Protein AF-A0A7V1W9R8-F1 (afdb_monomer_lite)

Secondary structure (DSSP, 8-state):
-EEEEE--TTPPPBSSPPPPHHHHHHHTTTSEEEEE-HHHHHHHGGG--SEEEE-SBTEEEGGGHHHHHHHHHTT-EEEE-SSSTT-EEEEEESS---TT--PPTT-PPPPPEEEEPPP-SHHHHHTTPPEEEEEEPPTT--EEPP--SS---TT--EE--SEEEEEE-------S-TTSSS--GGGT---

pLDDT: mean 83.37, std 16.95, range [40.19, 98.69]

Structure (mmCIF, N/CA/C/O backbone):
data_AF-A0A7V1W9R8-F1
#
_entry.id   AF-A0A7V1W9R8-F1
#
loop_
_atom_site.group_PDB
_atom_site.id
_atom_site.type_symbol
_atom_site.label_atom_id
_atom_site.label_alt_id
_atom_site.label_comp_id
_atom_site.label_asym_id
_atom_site.label_entity_id
_atom_site.label_seq_id
_atom_site.pdbx_PDB_ins_code
_atom_site.Cartn_x
_atom_site.Cartn_y
_atom_site.Cartn_z
_atom_site.occupancy
_atom_site.B_iso_or_equiv
_atom_site.auth_seq_id
_atom_site.auth_comp_id
_atom_site.auth_asym_id
_atom_site.auth_atom_id
_atom_site.pdbx_PDB_model_num
ATOM 1 N N . MET A 1 1 ? -19.988 -3.156 4.227 1.00 92.06 1 MET A N 1
ATOM 2 C CA . MET A 1 1 ? -18.700 -3.091 4.946 1.00 92.06 1 MET A CA 1
ATOM 3 C C . MET A 1 1 ? -18.212 -1.646 4.935 1.00 92.06 1 MET A C 1
ATOM 5 O O . MET A 1 1 ? -18.393 -0.982 3.920 1.00 92.06 1 MET A O 1
ATOM 9 N N . LYS A 1 2 ? -17.636 -1.149 6.035 1.00 97.56 2 LYS A N 1
ATOM 10 C CA . LYS A 1 2 ? -16.955 0.153 6.104 1.00 97.56 2 LYS A CA 1
ATOM 11 C C . LYS A 1 2 ? -15.577 0.026 5.460 1.00 97.56 2 LYS A C 1
ATOM 13 O O . LYS A 1 2 ? -14.685 -0.612 6.023 1.00 97.56 2 LYS A O 1
ATOM 18 N N . VAL A 1 3 ? -15.401 0.625 4.291 1.00 98.44 3 VAL A N 1
ATOM 19 C CA . VAL A 1 3 ? -14.152 0.576 3.525 1.00 98.44 3 VAL A CA 1
ATOM 20 C C . VAL A 1 3 ? -13.463 1.927 3.618 1.00 98.44 3 VAL A C 1
ATOM 22 O O . VAL A 1 3 ? -14.017 2.938 3.198 1.00 98.44 3 VAL A O 1
ATOM 25 N N . LEU A 1 4 ? -12.235 1.955 4.123 1.00 98.69 4 LEU A N 1
ATOM 26 C CA . LEU A 1 4 ? -11.385 3.137 4.057 1.00 98.69 4 LEU A CA 1
ATOM 27 C C . LEU A 1 4 ? -10.412 2.985 2.891 1.00 98.69 4 LEU A C 1
ATOM 29 O O . LEU A 1 4 ? -9.713 1.982 2.789 1.00 98.69 4 LEU A O 1
ATOM 33 N N . VAL A 1 5 ? -10.341 3.975 2.009 1.00 98.56 5 VAL A N 1
ATOM 34 C CA . VAL A 1 5 ? -9.402 4.007 0.884 1.00 98.56 5 VAL A CA 1
ATOM 35 C C . VAL A 1 5 ? -8.433 5.159 1.098 1.00 98.56 5 VAL A C 1
ATOM 37 O O . VAL A 1 5 ? -8.855 6.314 1.163 1.00 98.56 5 VAL A O 1
ATOM 40 N N . LEU A 1 6 ? -7.134 4.865 1.165 1.00 98.38 6 LEU A N 1
ATOM 41 C CA . LEU A 1 6 ? -6.121 5.916 1.106 1.00 98.38 6 LEU A CA 1
ATOM 42 C C . LEU A 1 6 ? -6.123 6.512 -0.305 1.00 98.38 6 LEU A C 1
ATOM 44 O O . LEU A 1 6 ? -5.858 5.804 -1.279 1.00 98.38 6 LEU A O 1
ATOM 48 N N . TRP A 1 7 ? -6.406 7.807 -0.407 1.00 98.00 7 TRP A N 1
ATOM 49 C CA . TRP A 1 7 ? -6.387 8.544 -1.660 1.00 98.00 7 TRP A CA 1
ATOM 50 C C . TRP A 1 7 ? -5.811 9.941 -1.470 1.00 98.00 7 TRP A C 1
ATOM 52 O O . TRP A 1 7 ? -6.434 10.822 -0.889 1.00 98.00 7 TRP A O 1
ATOM 62 N N . GLU A 1 8 ? -4.626 10.129 -2.024 1.00 96.19 8 GLU A N 1
ATOM 63 C CA . GLU A 1 8 ? -3.852 11.355 -2.005 1.00 96.19 8 GLU A CA 1
ATOM 64 C C . GLU A 1 8 ? -3.446 11.735 -3.429 1.00 96.19 8 GLU A C 1
ATOM 66 O O . GLU A 1 8 ? -2.866 10.930 -4.174 1.00 96.19 8 GLU A O 1
ATOM 71 N N . ASP A 1 9 ? -3.756 12.970 -3.810 1.00 92.25 9 ASP A N 1
ATOM 72 C CA . ASP A 1 9 ? -3.485 13.449 -5.155 1.00 92.25 9 ASP A CA 1
ATOM 73 C C . ASP A 1 9 ? -1.981 13.709 -5.324 1.00 92.25 9 ASP A C 1
ATOM 75 O O . ASP A 1 9 ? -1.296 14.287 -4.480 1.00 92.25 9 ASP A O 1
ATOM 79 N N . GLY A 1 10 ? -1.428 13.222 -6.435 1.00 92.62 10 GLY A N 1
ATOM 80 C CA . GLY A 1 10 ? 0.009 13.304 -6.704 1.00 92.62 10 GLY A CA 1
ATOM 81 C C . GLY A 1 10 ? 0.879 12.375 -5.848 1.00 92.62 10 GLY A C 1
ATOM 82 O O . GLY A 1 10 ? 2.103 12.414 -5.994 1.00 92.62 10 GLY A O 1
ATOM 83 N N . PHE A 1 11 ? 0.295 11.525 -4.994 1.00 95.75 11 PHE A N 1
ATOM 84 C CA . PHE A 1 11 ? 1.065 10.524 -4.260 1.00 95.75 11 PHE A CA 1
ATOM 85 C C . PHE A 1 11 ? 1.680 9.486 -5.224 1.00 95.75 11 PHE A C 1
ATOM 87 O O . PHE A 1 11 ? 0.996 9.012 -6.140 1.00 95.75 11 PHE A O 1
ATOM 94 N N . PRO A 1 12 ? 2.965 9.112 -5.064 1.00 96.44 12 PRO A N 1
ATOM 95 C CA . PRO A 1 12 ? 3.636 8.198 -5.984 1.00 96.44 12 PRO A CA 1
ATOM 96 C C . PRO A 1 12 ? 2.993 6.806 -6.010 1.00 96.44 12 PRO A C 1
ATOM 98 O O . PRO A 1 12 ? 2.802 6.187 -4.968 1.00 96.44 12 PRO A O 1
ATOM 101 N N . THR A 1 13 ? 2.739 6.272 -7.207 1.00 96.50 13 THR A N 1
ATOM 102 C CA . THR A 1 13 ? 2.415 4.848 -7.414 1.00 96.50 13 THR A CA 1
ATOM 103 C C . THR A 1 13 ? 3.664 4.126 -7.905 1.00 96.50 13 THR A C 1
ATOM 105 O O . THR A 1 13 ? 4.274 4.562 -8.881 1.00 96.50 13 THR A O 1
ATOM 108 N N . LEU A 1 14 ? 4.055 3.033 -7.246 1.00 95.62 14 LEU A N 1
ATOM 109 C CA . LEU A 1 14 ? 5.270 2.280 -7.581 1.00 95.62 14 LEU A CA 1
ATOM 110 C C . LEU A 1 14 ? 4.960 0.803 -7.810 1.00 95.62 14 LEU A C 1
ATOM 112 O O . LEU A 1 14 ? 4.162 0.218 -7.085 1.00 95.62 14 LEU A O 1
ATOM 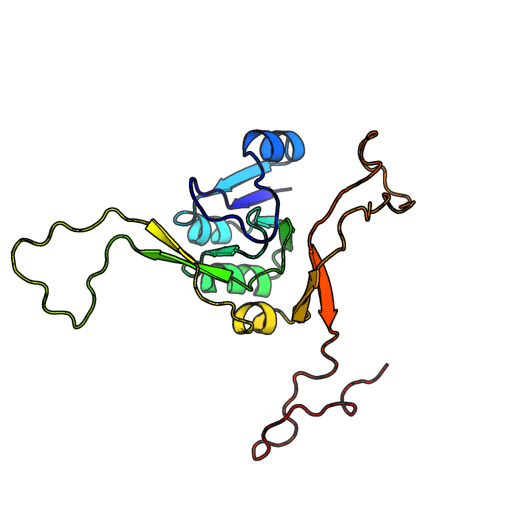116 N N . ASP A 1 15 ? 5.614 0.203 -8.808 1.00 93.12 15 ASP A N 1
ATOM 117 C CA . ASP A 1 15 ? 5.487 -1.222 -9.166 1.00 93.12 15 ASP A CA 1
ATOM 118 C C . ASP A 1 15 ? 4.039 -1.690 -9.418 1.00 93.12 15 ASP A C 1
ATOM 120 O O . ASP A 1 15 ? 3.706 -2.867 -9.276 1.00 93.12 15 ASP A O 1
ATOM 124 N N . SER A 1 16 ? 3.173 -0.751 -9.798 1.00 91.12 16 SER A N 1
ATOM 125 C CA . SER A 1 16 ? 1.775 -0.971 -10.148 1.00 91.12 16 SER A CA 1
ATOM 126 C C . SER A 1 16 ? 1.340 0.056 -11.193 1.00 91.12 16 SER A C 1
ATOM 128 O O . SER A 1 16 ? 1.956 1.117 -11.330 1.00 91.12 16 SER A O 1
ATOM 130 N N . ALA A 1 17 ? 0.284 -0.255 -11.942 1.00 88.25 17 ALA A N 1
ATOM 131 C CA . ALA A 1 17 ? -0.359 0.730 -12.801 1.00 88.25 17 ALA A CA 1
ATOM 132 C C . ALA A 1 17 ? -1.182 1.701 -11.933 1.00 88.25 17 ALA A C 1
ATOM 134 O O . ALA A 1 17 ? -1.852 1.248 -11.002 1.00 88.25 17 ALA A O 1
ATOM 135 N N . PRO A 1 18 ? -1.166 3.015 -12.219 1.00 90.19 18 PRO A N 1
ATOM 136 C CA . PRO A 1 18 ? -1.979 3.965 -11.474 1.00 90.19 18 PRO A CA 1
ATOM 137 C C . PRO A 1 18 ? -3.465 3.645 -11.654 1.00 90.19 18 PRO A C 1
ATOM 139 O O . PRO A 1 18 ? -3.947 3.439 -12.771 1.00 90.19 18 PRO A O 1
ATOM 142 N N . LEU A 1 19 ? -4.196 3.622 -10.544 1.00 92.19 19 LEU A N 1
ATOM 143 C CA . LEU A 1 19 ? -5.651 3.509 -10.538 1.00 92.19 19 LEU A CA 1
ATOM 144 C C . LEU A 1 19 ? -6.273 4.904 -10.545 1.00 92.19 19 LEU A C 1
ATOM 146 O O . LEU A 1 19 ? -5.649 5.872 -10.123 1.00 92.19 19 LEU A O 1
ATOM 150 N N . SER A 1 20 ? -7.515 5.015 -11.017 1.00 93.94 20 SER A N 1
ATOM 151 C CA . SER A 1 20 ? -8.284 6.260 -10.897 1.00 93.94 20 SER A CA 1
ATOM 152 C C . SER A 1 20 ? -9.266 6.171 -9.734 1.00 93.94 20 SER A C 1
ATOM 154 O O . SER A 1 20 ? -9.870 5.117 -9.510 1.00 93.94 20 SER A O 1
ATOM 156 N N . ARG A 1 21 ? -9.504 7.296 -9.048 1.00 95.25 21 ARG A N 1
ATOM 157 C CA . ARG A 1 21 ? -10.498 7.382 -7.967 1.00 95.25 21 ARG A CA 1
ATOM 158 C C . ARG A 1 21 ? -11.870 6.911 -8.430 1.00 95.25 21 ARG A C 1
ATOM 160 O O . ARG A 1 21 ? -12.548 6.173 -7.726 1.00 95.25 21 ARG A O 1
ATOM 167 N N . ARG A 1 22 ? -12.252 7.305 -9.651 1.00 95.81 22 ARG A N 1
ATOM 168 C CA . ARG A 1 22 ? -13.523 6.929 -10.280 1.00 95.81 22 ARG A CA 1
ATOM 169 C C . ARG A 1 22 ? -13.668 5.414 -10.419 1.00 95.81 22 ARG A C 1
ATOM 171 O O . ARG A 1 22 ? -14.742 4.892 -10.145 1.00 95.81 22 ARG A O 1
ATOM 178 N N . LEU A 1 23 ? -12.606 4.718 -10.829 1.00 93.88 23 LEU A N 1
ATOM 179 C CA . LEU A 1 23 ? -12.618 3.261 -10.969 1.00 93.88 23 LEU A CA 1
ATOM 180 C C . LEU A 1 23 ? -12.791 2.573 -9.609 1.00 93.88 23 LEU A C 1
ATOM 182 O O . LEU A 1 23 ? -13.644 1.701 -9.482 1.00 93.88 23 LEU A O 1
ATOM 186 N N . LEU A 1 24 ? -12.035 2.998 -8.590 1.00 94.88 24 LEU A N 1
ATOM 187 C CA . LEU A 1 24 ? -12.160 2.453 -7.233 1.00 94.88 24 LEU A CA 1
ATOM 188 C C . LEU A 1 24 ? -13.545 2.718 -6.635 1.00 94.88 24 LEU A C 1
ATOM 190 O O . LEU A 1 24 ? -14.154 1.807 -6.086 1.00 94.88 24 LEU A O 1
ATOM 194 N N . ALA A 1 25 ? -14.079 3.930 -6.800 1.00 96.06 25 ALA A N 1
ATOM 195 C CA . ALA A 1 25 ? -15.427 4.266 -6.348 1.00 96.06 25 ALA A CA 1
ATOM 196 C C . ALA A 1 25 ? -16.495 3.406 -7.045 1.00 96.06 25 ALA A C 1
ATOM 198 O O . ALA A 1 25 ? -17.417 2.917 -6.399 1.00 96.06 25 ALA A O 1
ATOM 199 N N . ALA A 1 26 ? -16.356 3.162 -8.352 1.00 95.38 26 ALA A N 1
ATOM 200 C CA . ALA A 1 26 ? -17.271 2.296 -9.095 1.00 95.38 26 ALA A CA 1
ATOM 201 C C . ALA A 1 26 ? -17.183 0.819 -8.662 1.00 95.38 26 ALA A C 1
ATOM 203 O O . ALA A 1 26 ? -18.211 0.133 -8.626 1.00 95.38 26 ALA A O 1
ATOM 204 N N . ALA A 1 27 ? -15.979 0.339 -8.329 1.00 92.56 27 ALA A N 1
ATOM 205 C CA . ALA A 1 27 ? -15.744 -1.012 -7.820 1.00 92.56 27 ALA A CA 1
ATOM 206 C C . ALA A 1 27 ? -16.334 -1.204 -6.414 1.00 92.56 27 ALA A C 1
ATOM 208 O O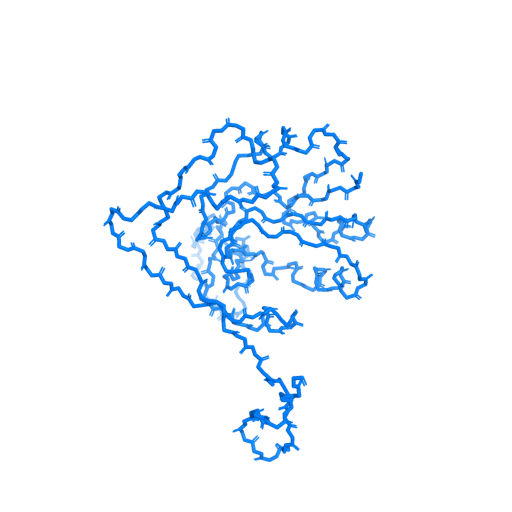 . ALA A 1 27 ? -16.932 -2.237 -6.130 1.00 92.56 27 ALA A O 1
ATOM 209 N N . LEU A 1 28 ? -16.239 -0.179 -5.566 1.00 95.69 28 LEU A N 1
ATOM 210 C CA . LEU A 1 28 ? -16.719 -0.189 -4.183 1.00 95.69 28 LEU A CA 1
ATOM 211 C C . LEU A 1 28 ? -18.149 0.355 -4.025 1.00 95.69 28 LEU A C 1
ATOM 213 O O . LEU A 1 28 ? -18.598 0.568 -2.908 1.00 95.69 28 LEU A O 1
ATOM 217 N N . ARG A 1 29 ? -18.897 0.558 -5.119 1.00 94.75 29 ARG A N 1
ATOM 218 C CA . ARG A 1 29 ? -20.216 1.229 -5.113 1.00 94.75 29 ARG A CA 1
ATOM 219 C C . ARG A 1 29 ? -21.288 0.590 -4.218 1.00 94.75 29 ARG A C 1
ATOM 221 O O . ARG A 1 29 ? -22.313 1.214 -3.976 1.00 94.75 29 ARG A O 1
ATOM 228 N N . LYS A 1 30 ? -21.106 -0.676 -3.833 1.00 95.44 30 LYS A N 1
ATOM 229 C CA . LYS A 1 30 ? -22.023 -1.429 -2.961 1.00 95.44 30 LYS A CA 1
ATOM 230 C C . LYS A 1 30 ? -21.605 -1.393 -1.485 1.00 95.44 30 LYS A C 1
ATOM 232 O O . LYS A 1 30 ? -22.340 -1.902 -0.648 1.00 95.44 30 LYS A O 1
ATOM 237 N N . GLU A 1 31 ? -20.445 -0.815 -1.183 1.00 96.50 31 GLU A N 1
ATOM 238 C CA . GLU A 1 31 ? -19.877 -0.712 0.158 1.00 96.50 31 GLU A CA 1
ATOM 239 C C . GLU A 1 31 ? -19.959 0.725 0.686 1.00 96.50 31 GLU A C 1
ATOM 241 O O . GLU A 1 31 ? -20.110 1.678 -0.080 1.00 96.50 31 GLU A O 1
ATOM 246 N N . ASP A 1 32 ? -19.811 0.886 2.001 1.00 96.81 32 ASP A N 1
ATOM 247 C CA . ASP A 1 32 ? -19.690 2.196 2.643 1.00 96.81 32 ASP A CA 1
ATOM 248 C C . ASP A 1 32 ? -18.231 2.667 2.548 1.00 96.81 32 ASP A C 1
ATOM 250 O O . ASP A 1 32 ? -17.422 2.461 3.456 1.00 96.81 32 ASP A O 1
ATOM 254 N N . ALA A 1 33 ? -17.863 3.180 1.371 1.00 97.44 33 ALA A N 1
ATOM 255 C CA . ALA A 1 33 ? -16.491 3.544 1.039 1.00 97.44 33 ALA A CA 1
ATOM 256 C C . ALA A 1 33 ? -16.188 5.026 1.310 1.00 97.44 33 ALA A C 1
ATOM 258 O O . ALA A 1 33 ? -16.700 5.921 0.633 1.00 97.44 33 ALA A O 1
ATOM 259 N N . ARG A 1 34 ? -15.258 5.280 2.234 1.00 97.81 34 ARG A N 1
ATOM 260 C CA . ARG A 1 34 ? -14.681 6.598 2.520 1.00 97.81 34 ARG A CA 1
ATOM 261 C C . ARG A 1 34 ? -13.279 6.697 1.926 1.00 97.81 34 ARG A C 1
ATOM 263 O O . ARG A 1 34 ? -12.454 5.810 2.110 1.00 97.81 34 ARG A O 1
ATOM 270 N N . PHE A 1 35 ? -12.993 7.805 1.252 1.00 98.12 35 PHE A N 1
ATOM 271 C CA . PHE A 1 35 ? -11.654 8.138 0.759 1.00 98.12 35 PHE A CA 1
ATOM 272 C C . PHE A 1 35 ? -11.018 9.144 1.721 1.00 98.12 35 PHE A C 1
ATOM 274 O O . PHE A 1 35 ? -11.680 10.123 2.063 1.00 98.12 35 PHE A O 1
ATOM 281 N N . ALA A 1 36 ? -9.780 8.902 2.148 1.00 97.88 36 ALA A N 1
ATOM 282 C CA . ALA A 1 36 ? -9.044 9.764 3.075 1.00 97.88 36 ALA A CA 1
ATOM 283 C C . ALA A 1 36 ? -7.656 10.111 2.524 1.00 97.88 36 ALA A C 1
ATOM 285 O O . ALA A 1 36 ? -6.981 9.242 1.964 1.00 97.88 36 ALA A O 1
ATOM 286 N N . SER A 1 37 ? -7.236 11.363 2.707 1.00 97.12 37 SER A N 1
ATOM 287 C CA . SER A 1 37 ? -5.877 11.826 2.392 1.00 97.12 37 SER A CA 1
ATOM 288 C C . SER A 1 37 ? -4.831 11.216 3.330 1.00 97.12 37 SER A C 1
ATOM 290 O O . SER A 1 37 ? -5.166 10.562 4.323 1.00 97.12 37 SER A O 1
ATOM 292 N N . VAL A 1 38 ? -3.539 11.446 3.063 1.00 95.69 38 VAL A N 1
ATOM 293 C CA . VAL A 1 38 ? -2.475 11.012 3.986 1.00 95.69 38 VAL A CA 1
ATOM 294 C C . VAL A 1 38 ? -2.634 11.679 5.357 1.00 95.69 38 VAL A C 1
ATOM 296 O O . VAL A 1 38 ? -2.364 11.045 6.376 1.00 95.69 38 VAL A O 1
ATOM 299 N N . GLN A 1 39 ? -3.076 12.937 5.395 1.00 93.06 39 GLN A N 1
ATOM 300 C CA . GLN A 1 39 ? -3.256 13.704 6.628 1.00 93.06 39 GLN A CA 1
ATOM 301 C C . GLN A 1 39 ? -4.460 13.207 7.434 1.00 93.06 39 GLN A C 1
ATOM 303 O O . GLN A 1 39 ? -4.388 13.145 8.656 1.00 93.06 39 GLN A O 1
ATOM 308 N N . GLU A 1 40 ? -5.541 12.818 6.761 1.00 96.19 40 GLU A N 1
ATOM 309 C CA . GLU A 1 40 ? -6.766 12.324 7.401 1.00 96.19 40 GLU A CA 1
ATOM 310 C C . GLU A 1 40 ? -6.659 10.861 7.844 1.00 96.19 40 GLU A C 1
ATOM 312 O O . GLU A 1 40 ? -7.434 10.413 8.689 1.00 96.19 40 GLU A O 1
ATOM 317 N N . LEU A 1 41 ? -5.727 10.092 7.266 1.00 96.62 41 LEU A N 1
ATOM 318 C CA . LEU A 1 41 ? -5.692 8.641 7.435 1.00 96.62 41 LEU A CA 1
ATOM 319 C C . LEU A 1 41 ? -5.526 8.218 8.898 1.00 96.62 41 LEU A C 1
ATOM 321 O O . LEU A 1 41 ? -6.177 7.271 9.330 1.00 96.62 41 LEU A O 1
ATOM 325 N N . ALA A 1 42 ? -4.668 8.903 9.657 1.00 93.75 42 ALA A N 1
ATOM 326 C CA . ALA A 1 42 ? -4.416 8.558 11.055 1.00 93.75 42 ALA A CA 1
ATOM 327 C C . ALA A 1 42 ? -5.701 8.627 11.895 1.00 93.75 42 ALA A C 1
ATOM 329 O O . ALA A 1 42 ? -5.999 7.685 12.631 1.00 93.75 42 ALA A O 1
ATOM 330 N N . ASP A 1 43 ? -6.478 9.696 11.722 1.00 95.81 43 ASP A N 1
ATOM 331 C CA . ASP A 1 43 ? -7.742 9.901 12.426 1.00 95.81 43 ASP A CA 1
ATOM 332 C C . ASP A 1 43 ? -8.818 8.945 11.902 1.00 95.81 43 ASP A C 1
ATOM 334 O O . ASP A 1 43 ? -9.514 8.302 12.684 1.00 95.81 43 ASP A O 1
ATOM 338 N N . ALA A 1 44 ? -8.906 8.752 10.584 1.00 97.19 44 ALA A N 1
ATOM 339 C CA . ALA A 1 44 ? -9.878 7.843 9.975 1.00 97.19 44 ALA A CA 1
ATOM 340 C C . ALA A 1 44 ? -9.689 6.373 10.403 1.00 97.19 44 ALA A C 1
ATOM 342 O O . ALA A 1 44 ? -10.652 5.608 10.434 1.00 97.19 44 ALA A O 1
ATOM 343 N N . LEU A 1 45 ? -8.471 5.958 10.769 1.00 97.88 45 LEU A N 1
ATOM 344 C CA . LEU A 1 45 ? -8.218 4.618 11.309 1.00 97.88 45 LEU A CA 1
ATOM 345 C C . LEU A 1 45 ? -8.758 4.431 12.738 1.00 97.88 45 LEU A C 1
ATOM 347 O O . LEU A 1 45 ? -9.006 3.291 13.143 1.00 97.88 45 LEU A O 1
ATOM 351 N N . THR A 1 46 ? -8.992 5.516 13.488 1.00 95.62 46 THR A N 1
ATOM 352 C CA . THR A 1 46 ? -9.604 5.449 14.829 1.00 95.62 46 THR A CA 1
ATOM 353 C C . THR A 1 46 ? -11.075 5.028 14.779 1.00 95.62 46 THR A C 1
ATOM 355 O O . THR A 1 46 ? -11.542 4.360 15.698 1.00 95.62 46 THR A O 1
ATOM 358 N N . ASP A 1 47 ? -11.757 5.278 13.655 1.00 95.69 47 ASP A N 1
ATOM 359 C CA . ASP A 1 47 ? -13.137 4.841 13.385 1.00 95.69 47 ASP A CA 1
ATOM 360 C C . ASP A 1 47 ? -13.251 3.326 13.109 1.00 95.69 47 ASP A C 1
ATOM 362 O O . ASP A 1 47 ? -14.351 2.801 12.878 1.00 95.69 47 ASP A O 1
ATOM 366 N N . ARG A 1 48 ? -12.111 2.613 13.113 1.00 95.88 48 ARG A N 1
ATOM 367 C CA . ARG A 1 48 ? -11.999 1.157 12.936 1.00 95.88 48 ARG A CA 1
ATOM 368 C C . ARG A 1 48 ? -12.777 0.698 11.693 1.00 95.88 48 ARG A C 1
ATOM 370 O O . ARG A 1 48 ? -13.814 0.038 11.830 1.00 95.88 48 ARG A O 1
ATOM 377 N N . PRO A 1 49 ? -12.333 1.092 10.482 1.00 97.94 49 PRO A N 1
ATOM 378 C CA . PRO A 1 49 ? -12.925 0.576 9.255 1.00 97.94 49 PRO A CA 1
ATOM 379 C C . PRO A 1 49 ? -12.728 -0.939 9.190 1.00 97.94 49 PRO A C 1
ATOM 381 O O . PRO A 1 49 ? -11.720 -1.464 9.671 1.00 97.94 49 PRO A O 1
ATOM 384 N N . ASP A 1 50 ? -13.670 -1.634 8.563 1.00 98.00 50 ASP A N 1
ATOM 385 C CA . ASP A 1 50 ? -13.593 -3.087 8.425 1.00 98.00 50 ASP A CA 1
ATOM 386 C C . ASP A 1 50 ? -12.399 -3.470 7.539 1.00 98.00 50 ASP A C 1
ATOM 388 O O . ASP A 1 50 ? -11.707 -4.442 7.825 1.00 98.00 50 ASP A O 1
ATOM 392 N N . VAL A 1 51 ? -12.113 -2.663 6.507 1.00 98.44 51 VAL A N 1
ATOM 393 C CA . VAL A 1 51 ? -10.949 -2.840 5.631 1.00 98.44 51 VAL A CA 1
ATOM 394 C C . VAL A 1 51 ? -10.333 -1.505 5.206 1.00 98.44 51 VAL A C 1
ATOM 396 O O . VAL A 1 51 ? -11.039 -0.567 4.831 1.00 98.44 51 VAL A O 1
ATOM 399 N N . LEU A 1 52 ? -9.001 -1.437 5.223 1.00 98.69 52 LEU A N 1
ATOM 400 C CA . LEU A 1 52 ? -8.208 -0.390 4.578 1.00 98.69 52 LEU A CA 1
ATOM 401 C C . LEU A 1 52 ? -7.739 -0.851 3.190 1.00 98.69 52 LEU A C 1
ATOM 403 O O . LEU A 1 52 ? -7.191 -1.941 3.051 1.00 98.69 52 LEU A O 1
ATOM 407 N N . VAL A 1 53 ? -7.861 0.003 2.176 1.00 98.50 53 VAL A N 1
ATOM 408 C CA . VAL A 1 53 ? -7.355 -0.228 0.815 1.00 98.50 53 VAL A CA 1
ATOM 409 C C . VAL A 1 53 ? -6.267 0.792 0.471 1.00 98.50 53 VAL A C 1
ATOM 411 O O . VAL A 1 53 ? -6.498 2.001 0.551 1.00 98.50 53 VAL A O 1
ATOM 414 N N . THR A 1 54 ? -5.093 0.321 0.036 1.00 98.12 54 THR A N 1
ATOM 415 C CA . THR A 1 54 ? -3.973 1.166 -0.422 1.00 98.12 54 THR A CA 1
ATOM 416 C C . THR A 1 54 ? -3.679 0.943 -1.915 1.00 98.12 54 THR A C 1
ATOM 418 O O . THR A 1 54 ? -3.198 -0.129 -2.292 1.00 98.12 54 THR A O 1
ATOM 421 N N . PRO A 1 55 ? -3.941 1.931 -2.796 1.00 97.44 55 PRO A N 1
ATOM 422 C CA . PRO A 1 55 ? -3.858 1.756 -4.250 1.00 97.44 55 PRO A CA 1
ATOM 423 C C . PRO A 1 55 ? -2.496 2.106 -4.883 1.00 97.44 55 PRO A C 1
ATOM 425 O O . PRO A 1 55 ? -2.420 2.303 -6.094 1.00 97.44 55 PRO A O 1
ATOM 428 N N . TYR A 1 56 ? -1.423 2.208 -4.092 1.00 97.62 56 TYR A N 1
ATOM 429 C CA . TYR A 1 56 ? -0.144 2.804 -4.517 1.00 97.62 56 TYR A CA 1
ATOM 430 C C . TYR A 1 56 ? 0.989 1.795 -4.764 1.00 97.62 56 TYR A C 1
ATOM 432 O O . TYR A 1 56 ? 2.159 2.168 -4.913 1.00 97.62 56 TYR A O 1
ATOM 440 N N . GLY A 1 57 ? 0.647 0.509 -4.854 1.00 95.81 57 GLY A N 1
ATOM 441 C CA . GLY A 1 57 ? 1.592 -0.570 -5.101 1.00 95.81 57 GLY A CA 1
ATOM 442 C C . GLY A 1 57 ? 2.605 -0.733 -3.969 1.00 95.81 57 GLY A C 1
ATOM 443 O O . GLY A 1 57 ? 2.240 -1.020 -2.832 1.00 95.81 57 GLY A O 1
ATOM 444 N N . SER A 1 58 ? 3.890 -0.556 -4.276 1.00 96.75 58 SER A N 1
ATOM 445 C CA . SER A 1 58 ? 4.974 -0.653 -3.287 1.00 96.75 58 SER A CA 1
ATOM 446 C C . SER A 1 58 ? 5.087 0.569 -2.366 1.00 96.75 58 SER A C 1
ATOM 448 O O . SER A 1 58 ? 5.763 0.505 -1.334 1.00 96.75 58 SER A O 1
ATOM 450 N N . ALA A 1 59 ? 4.490 1.696 -2.767 1.00 97.94 59 ALA A N 1
ATOM 451 C CA . ALA A 1 59 ? 4.601 2.971 -2.073 1.00 97.94 59 ALA A CA 1
ATOM 452 C C . ALA A 1 59 ? 3.619 3.077 -0.903 1.00 97.94 59 ALA A C 1
ATOM 454 O O . ALA A 1 59 ? 2.450 2.720 -1.034 1.00 97.94 59 ALA A O 1
ATOM 455 N N . PHE A 1 60 ? 4.074 3.631 0.221 1.00 97.81 60 PHE A N 1
ATOM 456 C CA . PHE A 1 60 ? 3.204 3.918 1.362 1.00 97.81 60 PHE A CA 1
ATOM 457 C C . PHE A 1 60 ? 3.657 5.174 2.126 1.00 97.81 60 PHE A C 1
ATOM 459 O O . PHE A 1 60 ? 4.856 5.467 2.183 1.00 97.81 60 PHE A O 1
ATOM 466 N N . PRO A 1 61 ? 2.724 5.944 2.708 1.00 97.31 61 PRO A N 1
ATOM 467 C CA . PRO A 1 61 ? 3.056 7.130 3.491 1.00 97.31 61 PRO A CA 1
ATOM 468 C C . PRO A 1 61 ? 3.745 6.751 4.806 1.00 97.31 61 PRO A C 1
ATOM 470 O O . PRO A 1 61 ? 3.163 6.121 5.685 1.00 97.31 61 PRO A O 1
ATOM 473 N N . LYS A 1 62 ? 4.998 7.178 4.975 1.00 97.12 62 LYS A N 1
ATOM 474 C CA . LYS A 1 62 ? 5.789 6.886 6.180 1.00 97.12 62 LYS A CA 1
ATOM 475 C C . LYS A 1 62 ? 5.216 7.544 7.438 1.00 97.12 62 LYS A C 1
ATOM 477 O O . LYS A 1 62 ? 5.325 6.983 8.523 1.00 97.12 62 LYS A O 1
ATOM 482 N N . SER A 1 63 ? 4.591 8.713 7.295 1.00 95.19 63 SER A N 1
ATOM 483 C CA . SER A 1 63 ? 4.031 9.505 8.401 1.00 95.19 63 SER A CA 1
ATOM 484 C C . SER A 1 63 ? 2.876 8.828 9.141 1.00 95.19 63 SER A C 1
ATOM 486 O O . SER A 1 63 ? 2.592 9.201 10.271 1.00 95.19 63 SER A O 1
ATOM 488 N N . VAL A 1 64 ? 2.217 7.842 8.529 1.00 95.94 64 VAL A N 1
ATOM 489 C CA . VAL A 1 64 ? 1.049 7.147 9.104 1.00 95.94 64 VAL A CA 1
ATOM 490 C C . VAL A 1 64 ? 1.356 5.699 9.480 1.00 95.94 64 VAL A C 1
ATOM 492 O O . VAL A 1 64 ? 0.442 4.933 9.775 1.00 95.94 64 VAL A O 1
ATOM 495 N N . TRP A 1 65 ? 2.639 5.321 9.490 1.00 97.19 65 TRP A N 1
ATOM 496 C CA . TRP A 1 65 ? 3.067 3.965 9.821 1.00 97.19 65 TRP A CA 1
ATOM 497 C C . TRP A 1 65 ? 2.559 3.502 11.191 1.00 97.19 65 TRP A C 1
ATOM 499 O O . TRP A 1 65 ? 1.976 2.429 11.291 1.00 97.19 65 TRP A O 1
ATOM 509 N N . GLU A 1 66 ? 2.739 4.311 12.237 1.00 97.44 66 GLU A N 1
ATOM 510 C CA . GLU A 1 66 ? 2.320 3.941 13.594 1.00 97.44 66 GLU A CA 1
ATOM 511 C C . GLU A 1 66 ? 0.791 3.780 13.726 1.00 97.44 66 GLU A C 1
ATOM 513 O O . GLU A 1 66 ? 0.353 2.737 14.215 1.00 97.44 66 GLU A O 1
ATOM 518 N N . PRO A 1 67 ? -0.058 4.729 13.264 1.00 97.50 67 PRO A N 1
ATOM 519 C CA . PRO A 1 67 ? -1.505 4.515 13.199 1.00 97.50 67 PRO A CA 1
ATOM 520 C C . PRO A 1 67 ? -1.914 3.256 12.426 1.00 97.50 67 PRO A C 1
ATOM 522 O O . PRO A 1 67 ? -2.787 2.519 12.881 1.00 97.50 67 PRO A O 1
ATOM 525 N N . PHE A 1 68 ? -1.273 2.993 11.284 1.00 98.06 68 PHE A N 1
ATOM 526 C CA . PHE A 1 68 ? -1.542 1.816 10.461 1.00 98.06 68 PHE A CA 1
ATOM 527 C C . PHE A 1 68 ? -1.174 0.509 11.173 1.00 98.06 68 PHE A C 1
ATOM 529 O O . PHE A 1 68 ? -1.976 -0.424 11.185 1.00 98.06 68 PHE A O 1
ATOM 536 N N . LEU A 1 69 ? -0.008 0.451 11.821 1.00 97.44 69 LEU A N 1
ATOM 537 C CA . LEU A 1 69 ? 0.411 -0.715 12.594 1.00 97.44 69 LEU A CA 1
ATOM 538 C C . LEU A 1 69 ? -0.577 -1.001 13.733 1.00 97.44 69 LEU A C 1
ATOM 540 O O . LEU A 1 69 ? -1.069 -2.120 13.832 1.00 97.44 69 LEU A O 1
ATOM 544 N N . ARG A 1 70 ? -0.966 0.021 14.509 1.00 97.62 70 ARG A N 1
ATOM 545 C CA . ARG A 1 70 ? -1.966 -0.131 15.584 1.00 97.62 70 ARG A CA 1
ATOM 546 C C . ARG A 1 70 ? -3.317 -0.624 15.069 1.00 97.62 70 ARG A C 1
ATOM 548 O O . ARG A 1 70 ? -3.973 -1.429 15.726 1.00 97.62 70 ARG A O 1
ATOM 555 N N . TYR A 1 71 ? -3.750 -0.144 13.901 1.00 98.25 71 TYR A N 1
ATOM 556 C CA . TYR A 1 71 ? -4.982 -0.608 13.263 1.00 98.25 71 TYR A CA 1
ATOM 557 C C . TYR A 1 71 ? -4.939 -2.118 12.985 1.00 98.25 71 TYR A C 1
ATOM 559 O O . TYR A 1 71 ? -5.890 -2.827 13.331 1.00 98.25 71 TYR A O 1
ATOM 567 N N . LEU A 1 72 ? -3.829 -2.603 12.421 1.00 97.69 72 LEU A N 1
ATOM 568 C CA . LEU A 1 72 ? -3.624 -4.018 12.114 1.00 97.69 72 LEU A CA 1
ATOM 569 C C . LEU A 1 72 ? -3.447 -4.880 13.366 1.00 97.69 72 LEU A C 1
ATOM 571 O O . LEU A 1 72 ? -4.050 -5.945 13.451 1.00 97.69 72 LEU A O 1
ATOM 575 N N . GLU A 1 73 ? -2.680 -4.420 14.354 1.00 95.94 73 GLU A N 1
ATOM 576 C CA . GLU A 1 73 ? -2.486 -5.123 15.633 1.00 95.94 73 GLU A CA 1
ATOM 577 C C . GLU A 1 73 ? -3.802 -5.314 16.386 1.00 95.94 73 GLU A C 1
ATOM 579 O O . GLU A 1 73 ? -4.023 -6.341 17.022 1.00 95.94 73 GLU A O 1
ATOM 584 N N . ALA A 1 74 ? -4.718 -4.356 16.260 1.00 96.25 74 ALA A N 1
ATOM 585 C CA . ALA A 1 74 ? -6.056 -4.479 16.806 1.00 96.25 74 ALA A CA 1
ATOM 586 C C . ALA A 1 74 ? -6.999 -5.327 15.917 1.00 96.25 74 ALA A C 1
ATOM 588 O O . ALA A 1 74 ? -8.198 -5.367 16.176 1.00 96.25 74 ALA A O 1
ATOM 589 N N . GLY A 1 75 ? -6.514 -6.000 14.870 1.00 96.00 75 GLY A N 1
ATOM 590 C CA . GLY A 1 75 ? -7.298 -6.920 14.032 1.00 96.00 75 GLY A CA 1
ATOM 591 C C . GLY A 1 75 ? -7.969 -6.284 12.811 1.00 96.00 75 GLY A C 1
ATOM 592 O O . GLY A 1 75 ? -8.935 -6.836 12.290 1.00 96.00 75 GLY A O 1
ATOM 593 N N . GLY A 1 76 ? -7.505 -5.113 12.369 1.00 97.06 76 GLY A N 1
ATOM 594 C CA . GLY A 1 76 ? -7.969 -4.493 11.127 1.00 97.06 76 GLY A CA 1
ATOM 595 C C . GLY A 1 76 ? -7.591 -5.308 9.884 1.00 97.06 76 GLY A C 1
ATOM 596 O O . GLY A 1 76 ? -6.542 -5.953 9.858 1.00 97.06 76 GLY A O 1
ATOM 597 N N . CYS A 1 77 ? -8.419 -5.261 8.837 1.00 98.12 77 CYS A N 1
ATOM 598 C CA . CYS A 1 77 ? -8.112 -5.906 7.559 1.00 98.12 77 CYS A CA 1
ATOM 599 C C . CYS A 1 77 ? -7.490 -4.910 6.578 1.00 98.12 77 CYS A C 1
ATOM 601 O O . CYS A 1 77 ? -7.860 -3.739 6.526 1.00 98.12 77 CYS A O 1
ATOM 603 N N . TRP A 1 78 ? -6.564 -5.375 5.743 1.00 98.12 78 TRP A N 1
ATOM 604 C CA . TRP A 1 78 ? -5.890 -4.513 4.779 1.00 98.12 78 TRP A CA 1
ATOM 605 C C . TRP A 1 78 ? -5.717 -5.182 3.422 1.00 98.12 78 TRP A C 1
ATOM 607 O O . TRP A 1 78 ? -5.363 -6.355 3.320 1.00 98.12 78 TRP A O 1
ATOM 617 N N . VAL A 1 79 ? -5.952 -4.394 2.375 1.00 97.62 79 VAL A N 1
ATOM 618 C CA . VAL A 1 79 ? -5.760 -4.756 0.976 1.00 97.62 79 VAL A CA 1
ATOM 619 C C . VAL A 1 79 ? -4.770 -3.782 0.345 1.00 97.62 79 VAL A C 1
ATOM 621 O O . VAL A 1 79 ? -5.045 -2.588 0.214 1.00 97.62 79 VAL A O 1
ATOM 624 N N . ASN A 1 80 ? -3.635 -4.309 -0.111 1.00 96.69 80 ASN A N 1
ATOM 625 C CA . ASN A 1 80 ? -2.684 -3.570 -0.933 1.00 96.69 80 ASN A CA 1
ATOM 626 C C . ASN A 1 80 ? -2.888 -3.891 -2.413 1.00 96.69 80 ASN A C 1
ATOM 628 O O . ASN A 1 80 ? -2.881 -5.061 -2.795 1.00 96.69 80 ASN A O 1
ATOM 632 N N . LEU A 1 81 ? -3.020 -2.872 -3.261 1.00 95.31 81 LEU A N 1
ATOM 633 C CA . LEU A 1 81 ? -3.198 -3.077 -4.698 1.00 95.31 81 LEU A CA 1
ATOM 634 C C . LEU A 1 81 ? -1.868 -2.910 -5.444 1.00 95.31 81 LEU A C 1
ATOM 636 O O . LEU A 1 81 ? -1.430 -1.798 -5.741 1.00 95.31 81 LEU A O 1
ATOM 640 N N . GLY A 1 82 ? -1.269 -4.048 -5.800 1.00 91.19 82 GLY A N 1
ATOM 641 C CA . GLY A 1 82 ? -0.066 -4.143 -6.631 1.00 91.19 82 GLY A CA 1
ATOM 642 C C . GLY A 1 82 ? 1.253 -4.019 -5.863 1.00 91.19 82 GLY A C 1
ATOM 643 O O . GLY A 1 82 ? 1.272 -3.823 -4.652 1.00 91.19 82 GLY A O 1
ATOM 644 N N . GLY A 1 83 ? 2.368 -4.118 -6.590 1.00 92.38 83 GLY A N 1
ATOM 645 C CA . GLY A 1 83 ? 3.720 -3.957 -6.048 1.00 92.38 83 GLY A CA 1
ATOM 646 C C . GLY A 1 83 ? 4.121 -4.936 -4.935 1.00 92.38 83 GLY A C 1
ATOM 647 O O . GLY A 1 83 ? 3.469 -5.950 -4.689 1.00 92.38 83 GLY A O 1
ATOM 648 N N . ALA A 1 84 ? 5.233 -4.609 -4.276 1.00 93.69 84 ALA A N 1
ATOM 649 C CA . ALA A 1 84 ? 5.724 -5.264 -3.073 1.00 93.69 84 ALA A CA 1
ATOM 650 C C . ALA A 1 84 ? 5.331 -4.407 -1.852 1.00 93.69 84 ALA A C 1
ATOM 652 O O . ALA A 1 84 ? 5.948 -3.355 -1.633 1.00 93.69 84 ALA A O 1
ATOM 653 N N . PRO A 1 85 ? 4.309 -4.804 -1.072 1.00 94.56 85 PRO A N 1
ATOM 654 C CA . PRO A 1 85 ? 3.743 -3.972 -0.013 1.00 94.56 85 PRO A CA 1
ATOM 655 C C . PRO A 1 85 ? 4.794 -3.494 0.992 1.00 94.56 85 PRO A C 1
ATOM 657 O O . PRO A 1 85 ? 5.655 -4.261 1.418 1.00 94.56 85 PRO A O 1
ATOM 660 N N . LEU A 1 86 ? 4.674 -2.230 1.412 1.00 95.31 86 LEU A N 1
ATOM 661 C CA . LEU A 1 86 ? 5.484 -1.617 2.475 1.00 95.31 86 LEU A CA 1
ATOM 662 C C . LEU A 1 86 ? 6.999 -1.606 2.214 1.00 95.31 86 LEU A C 1
ATOM 664 O O . LEU A 1 86 ? 7.794 -1.567 3.153 1.00 95.31 86 LEU A O 1
ATOM 668 N N . THR A 1 87 ? 7.414 -1.618 0.945 1.00 95.62 87 THR A N 1
ATOM 669 C CA . THR A 1 87 ? 8.838 -1.591 0.581 1.00 95.62 87 THR A CA 1
ATOM 670 C C . THR A 1 87 ? 9.356 -0.200 0.244 1.00 95.62 87 THR A C 1
ATOM 672 O O . THR A 1 87 ? 10.551 0.036 0.394 1.00 95.62 87 THR A O 1
ATOM 675 N N . ARG A 1 88 ? 8.506 0.739 -0.197 1.00 97.19 88 ARG A N 1
ATOM 676 C CA . ARG A 1 88 ? 8.914 2.093 -0.614 1.00 97.19 88 ARG A CA 1
ATOM 677 C C . ARG A 1 88 ? 8.250 3.163 0.262 1.00 97.19 88 ARG A C 1
ATOM 679 O O . ARG A 1 88 ? 7.165 3.636 -0.076 1.00 97.19 88 ARG A O 1
ATOM 686 N N . PRO A 1 89 ? 8.881 3.573 1.375 1.00 97.94 89 PRO A N 1
ATOM 687 C CA . PRO A 1 89 ? 8.350 4.649 2.201 1.00 97.94 89 PRO A CA 1
ATOM 688 C C . PRO A 1 89 ? 8.337 5.959 1.416 1.00 97.94 89 PRO A C 1
ATOM 690 O O . PRO A 1 89 ? 9.278 6.269 0.684 1.00 97.94 89 PRO A O 1
ATOM 693 N N . VAL A 1 90 ? 7.286 6.750 1.588 1.00 97.81 90 VAL A N 1
ATOM 694 C CA . VAL A 1 90 ? 7.163 8.077 0.986 1.00 97.81 90 VAL A CA 1
ATOM 695 C C . VAL A 1 90 ? 6.944 9.099 2.092 1.00 97.81 90 VAL A C 1
ATOM 697 O O . VAL A 1 90 ? 6.087 8.920 2.959 1.00 97.81 90 VAL A O 1
ATOM 700 N N . ARG A 1 91 ? 7.717 10.184 2.060 1.00 94.69 91 ARG A N 1
ATOM 701 C CA . ARG A 1 91 ? 7.574 11.329 2.967 1.00 94.69 91 ARG A CA 1
ATOM 702 C C . ARG A 1 91 ? 7.304 12.602 2.179 1.00 94.69 91 ARG A C 1
ATOM 704 O O . ARG A 1 91 ? 7.746 12.737 1.041 1.00 94.69 91 ARG A O 1
ATOM 711 N N . TRP A 1 92 ? 6.606 13.550 2.789 1.00 90.25 92 TRP A N 1
ATOM 712 C CA . TRP A 1 92 ? 6.433 14.879 2.215 1.00 90.25 92 TRP A CA 1
ATOM 713 C C . TRP A 1 92 ? 7.673 15.735 2.504 1.00 90.25 92 TRP A C 1
ATOM 715 O O . TRP A 1 92 ? 8.008 16.020 3.652 1.00 90.25 92 TRP A O 1
ATOM 725 N N . GLU A 1 93 ? 8.383 16.139 1.457 1.00 86.19 93 GLU A N 1
ATOM 726 C CA . GLU A 1 93 ? 9.431 17.158 1.478 1.00 86.19 93 GLU A CA 1
ATOM 727 C C . GLU A 1 93 ? 8.809 18.512 1.181 1.00 86.19 93 GLU A C 1
ATOM 729 O O . GLU A 1 93 ? 8.942 19.064 0.093 1.00 86.19 93 GLU A O 1
ATOM 734 N N . GLY A 1 94 ? 8.078 19.036 2.152 1.00 66.50 94 GLY A N 1
ATOM 735 C CA . GLY A 1 94 ? 7.310 20.254 1.968 1.00 66.50 94 GLY A CA 1
ATOM 736 C C . GLY A 1 94 ? 6.892 20.809 3.300 1.00 66.50 94 GLY A C 1
ATOM 737 O O . GLY A 1 94 ? 5.738 20.731 3.674 1.00 66.50 94 GLY A O 1
ATOM 738 N N . GLU A 1 95 ? 7.911 21.264 4.015 1.00 55.78 95 GLU A N 1
ATOM 739 C CA . GLU A 1 95 ? 7.923 22.254 5.085 1.00 55.78 95 GLU A CA 1
ATOM 740 C C . GLU A 1 95 ? 8.977 21.897 6.153 1.00 55.78 95 GLU A C 1
ATOM 742 O O . GLU A 1 95 ? 8.737 21.918 7.353 1.00 55.78 95 GLU A O 1
ATOM 747 N N . GLY A 1 96 ? 10.219 21.625 5.737 1.00 52.47 96 GLY A N 1
ATOM 748 C CA . GLY A 1 96 ? 11.318 21.432 6.685 1.00 52.47 96 GLY A CA 1
ATOM 749 C C . GLY A 1 96 ? 11.725 22.735 7.382 1.00 52.47 96 GLY A C 1
ATOM 750 O O . GLY A 1 96 ? 12.191 23.666 6.720 1.00 52.47 96 GLY A O 1
ATOM 751 N N . ARG A 1 97 ? 11.636 22.777 8.715 1.00 42.75 97 ARG A N 1
ATOM 752 C CA . ARG A 1 97 ? 12.823 23.146 9.495 1.00 42.75 97 ARG A CA 1
ATOM 753 C C . ARG A 1 97 ? 13.784 21.967 9.336 1.00 42.75 97 ARG A C 1
ATOM 755 O O . ARG A 1 97 ? 13.578 20.934 9.959 1.00 42.75 97 ARG A O 1
ATOM 762 N N . HIS A 1 98 ? 14.793 22.092 8.476 1.00 48.69 98 HIS A N 1
ATOM 763 C CA . HIS A 1 98 ? 15.974 21.247 8.634 1.00 48.69 98 HIS A CA 1
ATOM 764 C C . HIS A 1 98 ? 16.653 21.716 9.922 1.00 48.69 98 HIS A C 1
ATOM 766 O O . HIS A 1 98 ? 17.132 22.848 9.993 1.00 48.69 98 HIS A O 1
ATOM 772 N N . LEU A 1 99 ? 16.628 20.885 10.966 1.00 42.94 99 LEU A N 1
ATOM 773 C CA . LEU A 1 99 ? 17.437 21.106 12.159 1.00 42.94 99 LEU A CA 1
ATOM 774 C C . LEU A 1 99 ? 18.905 20.951 11.722 1.00 42.94 99 LEU A C 1
ATOM 776 O O . LEU A 1 99 ? 19.370 19.835 11.524 1.00 42.94 99 LEU A O 1
ATOM 780 N N . GLY A 1 100 ? 19.608 22.061 11.486 1.00 49.25 100 GLY A N 1
ATOM 781 C CA . GLY A 1 100 ? 21.068 22.058 11.320 1.00 49.25 100 GLY A CA 1
ATOM 782 C C . GLY A 1 100 ? 21.638 22.744 10.077 1.00 49.25 100 GLY A C 1
ATOM 783 O O . GLY A 1 100 ? 22.831 23.024 10.064 1.00 49.25 100 GLY A O 1
ATOM 784 N N . GLU A 1 101 ? 20.838 23.091 9.066 1.00 49.16 101 GLU A N 1
ATOM 785 C CA . GLU A 1 101 ? 21.369 23.760 7.869 1.00 49.16 101 GLU A CA 1
ATOM 786 C C . GLU A 1 101 ? 21.156 25.281 7.949 1.00 49.16 101 GLU A C 1
ATOM 788 O O . GLU A 1 101 ? 20.037 25.784 7.810 1.00 49.16 101 GLU A O 1
ATOM 793 N N . ARG A 1 102 ? 22.237 26.042 8.186 1.00 51.44 102 ARG A N 1
ATOM 794 C CA . ARG A 1 102 ? 22.245 27.506 8.010 1.00 51.44 102 ARG A CA 1
ATOM 795 C C . ARG A 1 102 ? 21.997 27.810 6.531 1.00 51.44 102 ARG A C 1
ATOM 797 O O . ARG A 1 102 ? 22.927 27.813 5.733 1.00 51.44 102 ARG A O 1
ATOM 804 N N . ARG A 1 103 ? 20.746 28.073 6.154 1.00 59.25 103 ARG A N 1
ATOM 805 C CA . ARG A 1 103 ? 20.433 28.608 4.824 1.00 59.25 103 ARG A CA 1
ATOM 806 C C . ARG A 1 103 ? 20.784 30.091 4.744 1.00 59.25 103 ARG A C 1
ATOM 808 O O . ARG A 1 103 ? 20.531 30.847 5.682 1.00 59.25 103 ARG A O 1
ATOM 815 N N . SER A 1 104 ? 21.324 30.497 3.597 1.00 55.03 104 SER A N 1
ATOM 816 C CA . SER A 1 104 ? 21.546 31.900 3.254 1.00 55.03 104 SER A CA 1
ATOM 817 C C . SER A 1 104 ? 20.229 32.691 3.326 1.00 55.03 104 SER A C 1
ATOM 819 O O . SER A 1 104 ? 19.206 32.204 2.823 1.00 55.03 104 SER A O 1
ATOM 821 N N . PRO A 1 105 ? 20.225 33.902 3.912 1.00 49.12 105 PRO A N 1
ATOM 822 C CA . PRO A 1 105 ? 19.064 34.787 3.882 1.00 49.12 105 PRO A CA 1
ATOM 823 C C . PRO A 1 105 ? 18.630 35.042 2.428 1.00 49.12 105 PRO A C 1
ATOM 825 O O . PRO A 1 105 ? 19.450 35.449 1.610 1.00 49.12 105 PRO A O 1
ATOM 828 N N . GLY A 1 106 ? 17.361 34.773 2.096 1.00 59.84 106 GLY A N 1
ATOM 829 C CA . GLY A 1 106 ? 16.785 35.034 0.765 1.00 59.84 106 GLY A CA 1
ATOM 830 C C . GLY A 1 106 ? 16.560 33.816 -0.143 1.00 59.84 106 GLY A C 1
ATOM 831 O O . GLY A 1 106 ? 16.023 33.973 -1.237 1.00 59.84 106 GLY A O 1
ATOM 832 N N . ALA A 1 107 ? 16.907 32.596 0.281 1.00 60.34 107 ALA A N 1
ATOM 833 C CA . ALA A 1 107 ? 16.608 31.398 -0.506 1.00 60.34 107 ALA A CA 1
ATOM 834 C C . ALA A 1 107 ? 15.096 31.094 -0.521 1.00 60.34 107 ALA A C 1
ATOM 836 O O . ALA A 1 107 ? 14.526 30.692 0.497 1.00 60.34 107 ALA A O 1
ATOM 837 N N . VAL A 1 108 ? 14.458 31.234 -1.690 1.00 59.84 108 VAL A N 1
ATOM 838 C CA . VAL A 1 108 ? 13.062 30.822 -1.915 1.00 59.84 108 VAL A CA 1
ATOM 839 C C . VAL A 1 108 ? 12.924 29.329 -1.607 1.00 59.84 108 VAL A C 1
ATOM 841 O O . VAL A 1 108 ? 13.726 28.495 -2.041 1.00 59.84 108 VAL A O 1
ATOM 844 N N . ARG A 1 109 ? 11.926 28.978 -0.793 1.00 58.50 109 ARG A N 1
ATOM 845 C CA . ARG A 1 109 ? 11.640 27.586 -0.437 1.00 58.50 109 ARG A CA 1
ATOM 846 C C . ARG A 1 109 ? 11.067 26.876 -1.670 1.00 58.50 109 ARG A C 1
ATOM 848 O O . ARG A 1 109 ? 10.109 27.394 -2.241 1.00 58.50 109 ARG A O 1
ATOM 855 N N . PRO A 1 110 ? 11.611 25.722 -2.092 1.00 59.94 110 PRO A N 1
ATOM 856 C CA . PRO A 1 110 ? 10.956 24.943 -3.132 1.00 59.94 110 PRO A CA 1
ATOM 857 C C . PRO A 1 110 ? 9.564 24.506 -2.642 1.00 59.94 110 PRO A C 1
ATOM 859 O O . PRO A 1 110 ? 9.394 24.296 -1.433 1.00 59.94 110 PRO A O 1
ATOM 862 N N . PRO A 1 111 ? 8.577 24.379 -3.546 1.00 67.88 111 PRO A N 1
ATOM 863 C CA . PRO A 1 111 ? 7.264 23.860 -3.190 1.00 67.88 111 PRO A CA 1
ATOM 864 C C . PRO A 1 111 ? 7.392 22.454 -2.602 1.00 67.88 111 PRO A C 1
ATOM 866 O O . PRO A 1 111 ? 8.343 21.722 -2.898 1.00 67.88 111 PRO A O 1
ATOM 869 N N . GLY A 1 112 ? 6.429 22.093 -1.754 1.00 80.44 112 GLY A N 1
ATOM 870 C CA . GLY A 1 112 ? 6.378 20.759 -1.179 1.00 80.44 112 GLY A CA 1
ATOM 871 C C . GLY A 1 112 ? 6.265 19.681 -2.251 1.00 80.44 112 GLY A C 1
ATOM 872 O O . GLY A 1 112 ? 5.588 19.872 -3.260 1.00 80.44 112 GLY A O 1
ATOM 873 N N . ARG A 1 113 ? 6.957 18.559 -2.050 1.00 90.19 113 ARG A N 1
ATOM 874 C CA . ARG A 1 113 ? 6.913 17.410 -2.961 1.00 90.19 113 ARG A CA 1
ATOM 875 C C . ARG A 1 113 ? 6.921 16.094 -2.202 1.00 90.19 113 ARG A C 1
ATOM 877 O O . ARG A 1 113 ? 7.524 15.990 -1.137 1.00 90.19 113 ARG A O 1
ATOM 884 N N . TRP A 1 114 ? 6.349 15.054 -2.792 1.00 94.56 114 TRP A N 1
ATOM 885 C CA . TRP A 1 114 ? 6.549 13.693 -2.308 1.00 94.56 114 TRP A CA 1
ATOM 886 C C . TRP A 1 114 ? 7.972 13.222 -2.611 1.00 94.56 114 TRP A C 1
ATOM 888 O O . TRP A 1 114 ? 8.462 13.341 -3.734 1.00 94.56 114 TRP A O 1
ATOM 898 N N . HIS A 1 115 ? 8.633 12.671 -1.601 1.00 95.38 115 HIS A N 1
ATOM 899 C CA . HIS A 1 115 ? 9.949 12.064 -1.703 1.00 95.38 115 HIS A CA 1
ATOM 900 C C . HIS A 1 115 ? 9.841 10.575 -1.407 1.00 95.38 115 HIS A C 1
ATOM 902 O O . HIS A 1 115 ? 9.498 10.173 -0.293 1.00 95.38 115 HIS A O 1
ATOM 908 N N . VAL A 1 116 ? 10.149 9.765 -2.415 1.00 97.50 116 VAL A N 1
ATOM 909 C CA . VAL A 1 116 ? 10.218 8.311 -2.287 1.00 97.50 116 VAL A CA 1
ATOM 910 C C . VAL A 1 116 ? 11.579 7.939 -1.712 1.00 97.50 116 VAL A C 1
ATOM 912 O O . VAL A 1 116 ? 12.608 8.191 -2.335 1.00 97.50 116 VAL A O 1
ATOM 915 N N . GLU A 1 117 ? 11.583 7.309 -0.545 1.00 96.38 117 GLU A N 1
ATOM 916 C CA . GLU A 1 117 ? 12.797 6.797 0.079 1.00 96.38 117 GLU A CA 1
ATOM 917 C C . GLU A 1 117 ? 13.319 5.538 -0.641 1.00 96.38 117 GLU A C 1
ATOM 919 O O . GLU A 1 117 ? 12.665 4.926 -1.503 1.00 96.38 117 GLU A O 1
ATOM 924 N N . VAL A 1 118 ? 14.539 5.148 -0.274 1.00 94.88 118 VAL A N 1
ATOM 925 C CA . VAL A 1 118 ? 15.130 3.873 -0.691 1.00 94.88 118 VAL A CA 1
ATOM 926 C C . VAL A 1 118 ? 14.276 2.691 -0.211 1.00 94.88 118 VAL A C 1
ATOM 928 O O . VAL A 1 118 ? 13.571 2.824 0.794 1.00 94.88 118 VAL A O 1
ATOM 931 N N . PRO A 1 119 ? 14.332 1.534 -0.895 1.00 94.38 119 PRO A N 1
ATOM 932 C CA . PRO A 1 119 ? 13.638 0.338 -0.444 1.00 94.38 119 PRO A CA 1
ATOM 933 C C . PRO A 1 119 ? 14.009 -0.051 0.993 1.00 94.38 119 PRO A C 1
ATOM 935 O O . PRO A 1 119 ? 15.187 -0.081 1.346 1.00 94.38 119 PRO A O 1
ATOM 938 N N . GLN A 1 120 ? 13.009 -0.366 1.815 1.00 93.00 120 GLN A N 1
ATOM 939 C CA . GLN A 1 120 ? 13.183 -0.778 3.208 1.00 93.00 120 GLN A CA 1
ATOM 940 C C . GLN A 1 120 ? 12.361 -2.030 3.493 1.00 93.00 120 GLN A C 1
ATOM 942 O O . GLN A 1 120 ? 11.206 -2.132 3.097 1.00 93.00 120 GLN A O 1
ATOM 947 N N . THR A 1 121 ? 12.949 -2.983 4.215 1.00 89.81 121 THR A N 1
ATOM 948 C CA . THR A 1 121 ? 12.266 -4.237 4.577 1.00 89.81 121 THR A CA 1
ATOM 949 C C . THR A 1 121 ? 11.655 -4.200 5.975 1.00 89.81 121 THR A C 1
ATOM 951 O O . THR A 1 121 ? 10.826 -5.045 6.289 1.00 89.81 121 THR A O 1
ATOM 954 N N . ALA A 1 122 ? 12.025 -3.224 6.813 1.00 91.19 122 ALA A N 1
ATOM 955 C CA . ALA A 1 122 ? 11.617 -3.158 8.218 1.00 91.19 122 ALA A CA 1
ATOM 956 C C . ALA A 1 122 ? 10.087 -3.145 8.407 1.00 91.19 122 ALA A C 1
ATOM 958 O O . ALA A 1 122 ? 9.571 -3.843 9.273 1.00 91.19 122 ALA A O 1
ATOM 959 N N . TYR A 1 123 ? 9.362 -2.418 7.555 1.00 94.25 123 TYR A N 1
ATOM 960 C CA . TYR A 1 123 ? 7.907 -2.267 7.644 1.00 94.25 123 TYR A CA 1
ATOM 961 C C . TYR A 1 123 ? 7.152 -3.559 7.315 1.00 94.25 123 TYR A C 1
ATOM 963 O O . TYR A 1 123 ? 6.338 -4.026 8.107 1.00 94.25 123 TYR A O 1
ATOM 971 N N . GLY A 1 124 ? 7.474 -4.201 6.187 1.00 92.19 124 GLY A N 1
ATOM 972 C CA . GLY A 1 124 ? 6.930 -5.524 5.865 1.00 92.19 124 GLY A CA 1
ATOM 973 C C . GLY A 1 124 ? 7.356 -6.593 6.880 1.00 92.19 124 GLY A C 1
ATOM 974 O O . GLY A 1 124 ? 6.568 -7.478 7.217 1.00 92.19 124 GLY A O 1
ATOM 975 N N . LYS A 1 125 ? 8.577 -6.481 7.430 1.00 89.19 125 LYS A N 1
ATOM 976 C CA . LYS A 1 125 ? 9.067 -7.365 8.497 1.00 89.19 125 LYS A CA 1
ATOM 977 C C . LYS A 1 125 ? 8.218 -7.285 9.759 1.00 89.19 125 LYS A C 1
ATOM 979 O O . LYS A 1 125 ? 7.838 -8.342 10.253 1.00 89.19 125 LYS A O 1
ATOM 984 N N . ALA A 1 126 ? 7.868 -6.081 10.208 1.00 90.94 126 ALA A N 1
ATOM 985 C CA . ALA A 1 126 ? 7.017 -5.870 11.380 1.00 90.94 126 ALA A CA 1
ATOM 986 C C . ALA A 1 126 ? 5.657 -6.584 11.267 1.00 90.94 126 ALA A C 1
ATOM 988 O O . ALA A 1 126 ? 5.134 -7.069 12.263 1.00 90.94 126 ALA A O 1
ATOM 989 N N . LEU A 1 127 ? 5.125 -6.723 10.048 1.00 91.44 127 LEU A N 1
ATOM 990 C CA . LEU A 1 127 ? 3.868 -7.429 9.768 1.00 91.44 127 LEU A CA 1
ATOM 991 C C . LEU A 1 127 ? 4.053 -8.880 9.306 1.00 91.44 127 LEU A C 1
ATOM 993 O O . LEU A 1 127 ? 3.112 -9.493 8.811 1.00 91.44 127 LEU A O 1
ATOM 997 N N . ARG A 1 128 ? 5.267 -9.434 9.417 1.00 89.19 128 ARG A N 1
ATOM 998 C CA . ARG A 1 128 ? 5.599 -10.805 8.981 1.00 89.19 128 ARG A CA 1
ATOM 999 C C . ARG A 1 128 ? 5.292 -11.088 7.499 1.00 89.19 128 ARG A C 1
ATOM 1001 O O . ARG A 1 128 ? 5.163 -12.237 7.090 1.00 89.19 128 ARG A O 1
ATOM 1008 N N . ILE A 1 129 ? 5.260 -10.055 6.657 1.00 89.12 129 ILE A N 1
ATOM 1009 C CA . ILE A 1 129 ? 5.049 -10.194 5.210 1.00 89.12 129 ILE A CA 1
ATOM 1010 C C . ILE A 1 129 ? 6.300 -10.805 4.573 1.00 89.12 129 ILE A C 1
ATOM 1012 O O . ILE A 1 129 ? 7.415 -10.342 4.823 1.00 89.12 129 ILE A O 1
ATOM 1016 N N . CYS A 1 130 ? 6.146 -11.849 3.757 1.00 88.06 130 CYS A N 1
ATOM 1017 C CA . CYS A 1 130 ? 7.271 -12.472 3.053 1.00 88.06 130 CYS A CA 1
ATOM 1018 C C . CYS A 1 130 ? 8.072 -11.439 2.250 1.00 88.06 130 CYS A C 1
ATOM 1020 O O . CYS A 1 130 ? 7.515 -10.495 1.689 1.00 88.06 130 CYS A O 1
ATOM 1022 N N . HIS A 1 131 ? 9.391 -11.619 2.190 1.00 86.69 131 HIS A N 1
ATOM 1023 C CA . HIS A 1 131 ? 10.215 -10.713 1.400 1.00 86.69 131 HIS A CA 1
ATOM 1024 C C . HIS A 1 131 ? 9.925 -10.939 -0.087 1.00 86.69 131 HIS A C 1
ATOM 1026 O O . HIS A 1 131 ? 9.886 -12.079 -0.546 1.00 86.69 131 HIS A O 1
ATOM 1032 N N . ALA A 1 132 ? 9.704 -9.856 -0.825 1.00 89.94 132 ALA A N 1
ATOM 1033 C CA . ALA A 1 132 ? 9.416 -9.879 -2.248 1.00 89.94 132 ALA A CA 1
ATOM 1034 C C . ALA A 1 132 ? 10.656 -9.457 -3.047 1.00 89.94 132 ALA A C 1
ATOM 1036 O O . ALA A 1 132 ? 11.170 -8.355 -2.859 1.00 89.94 132 ALA A O 1
ATOM 1037 N N . PHE A 1 133 ? 11.104 -10.310 -3.969 1.00 89.81 133 PHE A N 1
ATOM 1038 C CA . PHE A 1 133 ? 12.209 -10.013 -4.882 1.00 89.81 133 PHE A CA 1
ATOM 1039 C C . PHE A 1 133 ? 11.691 -9.754 -6.293 1.00 89.81 133 PHE A C 1
ATOM 1041 O O . PHE A 1 133 ? 10.825 -10.501 -6.762 1.00 89.81 133 PHE A O 1
ATOM 1048 N N . PRO A 1 134 ? 12.192 -8.713 -6.979 1.00 91.06 134 PRO A N 1
ATOM 1049 C CA . PRO A 1 134 ? 11.716 -8.388 -8.309 1.00 91.06 134 PRO A CA 1
ATOM 1050 C C . PRO A 1 134 ? 12.190 -9.454 -9.295 1.00 91.06 134 PRO A C 1
ATOM 1052 O O . PRO A 1 134 ? 13.365 -9.818 -9.325 1.00 91.06 134 PRO A O 1
ATOM 1055 N N . VAL A 1 135 ? 11.268 -9.922 -10.126 1.00 91.38 135 VAL A N 1
ATOM 1056 C CA . VAL A 1 135 ? 11.543 -10.799 -11.262 1.00 91.38 135 VAL A CA 1
ATOM 1057 C C . VAL A 1 135 ? 11.119 -10.055 -12.516 1.00 91.38 135 VAL A C 1
ATOM 1059 O O . VAL A 1 135 ? 9.937 -9.765 -12.705 1.00 91.38 135 VAL A O 1
ATOM 1062 N N . GLU A 1 136 ? 12.082 -9.717 -13.365 1.00 91.44 136 GLU A N 1
ATOM 1063 C CA . GLU A 1 136 ? 11.793 -9.115 -14.664 1.00 91.44 136 GLU A CA 1
ATOM 1064 C C . GLU A 1 136 ? 11.164 -10.168 -15.583 1.00 91.44 136 GLU A C 1
ATOM 1066 O O . GLU A 1 136 ? 11.645 -11.298 -15.691 1.00 91.44 136 GLU A O 1
ATOM 1071 N N . ILE A 1 137 ? 10.062 -9.798 -16.229 1.00 88.44 137 ILE A N 1
ATOM 1072 C CA . ILE A 1 137 ? 9.344 -10.665 -17.158 1.00 88.44 137 ILE A CA 1
ATOM 1073 C C . ILE A 1 137 ? 9.823 -10.32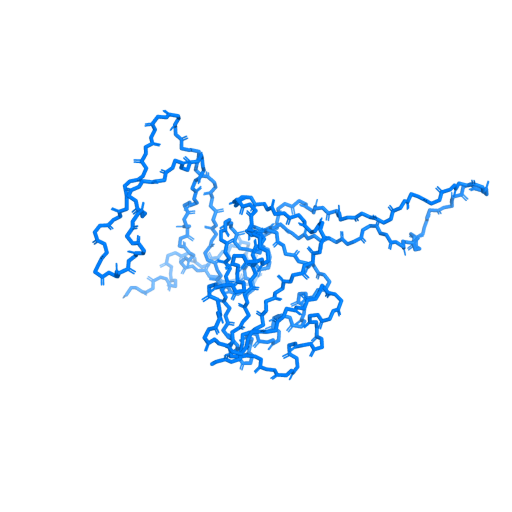7 -18.573 1.00 88.44 137 ILE A C 1
ATOM 1075 O O . ILE A 1 137 ? 9.698 -9.170 -18.991 1.00 88.44 137 ILE A O 1
ATOM 1079 N N . PRO A 1 138 ? 10.349 -11.305 -19.336 1.00 88.00 138 PRO A N 1
ATOM 1080 C CA . PRO A 1 138 ? 10.795 -11.068 -20.701 1.00 88.00 138 PRO A CA 1
ATOM 1081 C C . PRO A 1 138 ? 9.696 -10.472 -21.586 1.00 88.00 138 PRO A C 1
ATOM 1083 O O . PRO A 1 138 ? 8.517 -10.830 -21.494 1.00 88.00 138 PRO A O 1
ATOM 1086 N N . ALA A 1 139 ? 10.091 -9.580 -22.495 1.00 84.44 139 ALA A N 1
ATOM 1087 C CA . ALA A 1 139 ? 9.176 -9.040 -23.492 1.00 84.44 139 ALA A CA 1
ATOM 1088 C C . ALA A 1 139 ? 8.564 -10.174 -24.336 1.00 84.44 139 ALA A C 1
ATOM 1090 O O . ALA A 1 139 ? 9.249 -11.119 -24.720 1.00 84.44 139 ALA A O 1
ATOM 1091 N N . GLY A 1 140 ? 7.263 -10.081 -24.622 1.00 81.81 140 GLY A N 1
ATOM 1092 C CA . GLY A 1 140 ? 6.524 -11.112 -25.361 1.00 81.81 140 GLY A CA 1
ATOM 1093 C C . GLY A 1 140 ? 5.908 -12.209 -24.486 1.00 81.81 140 GLY A C 1
ATOM 1094 O O . GLY A 1 140 ? 5.058 -12.956 -24.972 1.00 81.81 140 GLY A O 1
ATOM 1095 N N . CYS A 1 141 ? 6.241 -12.277 -23.192 1.00 80.75 141 CYS A N 1
ATOM 1096 C CA . CYS A 1 141 ? 5.494 -13.098 -22.246 1.00 80.75 141 CYS A CA 1
ATOM 1097 C C . CYS A 1 141 ? 4.127 -12.461 -21.955 1.00 80.75 141 CYS A C 1
ATOM 1099 O O . CYS A 1 141 ? 4.028 -11.289 -21.592 1.00 80.75 141 CYS A O 1
ATOM 1101 N N . SER A 1 142 ? 3.064 -13.252 -22.094 1.00 78.69 142 SER A N 1
ATOM 1102 C CA . SER A 1 142 ? 1.705 -12.859 -21.725 1.00 78.69 142 SER A CA 1
ATOM 1103 C C . SER A 1 142 ? 1.193 -13.828 -20.673 1.00 78.69 142 SER A C 1
ATOM 1105 O O . SER A 1 142 ? 1.119 -15.036 -20.919 1.00 78.69 142 SER A O 1
ATOM 1107 N N . LEU A 1 143 ? 0.865 -13.304 -19.495 1.00 75.00 143 LEU A N 1
ATOM 1108 C CA . LEU A 1 143 ? 0.253 -14.096 -18.444 1.00 75.00 143 LEU A CA 1
ATOM 1109 C C . LEU A 1 143 ? -1.208 -14.300 -18.829 1.00 75.00 143 LEU A C 1
ATOM 1111 O O . LEU A 1 143 ? -1.952 -13.343 -19.061 1.00 75.00 143 LEU A O 1
ATOM 1115 N N . ARG A 1 144 ? -1.613 -15.562 -18.942 1.00 71.00 144 ARG A N 1
ATOM 1116 C CA . ARG A 1 144 ? -3.023 -15.904 -19.103 1.00 71.00 144 ARG A CA 1
ATOM 1117 C C . ARG A 1 144 ? -3.670 -15.853 -17.736 1.00 71.00 144 ARG A C 1
ATOM 1119 O O . ARG A 1 144 ? -3.047 -16.261 -16.756 1.00 71.00 144 ARG A O 1
ATOM 1126 N N . SER A 1 145 ? -4.912 -15.383 -17.691 1.00 65.31 145 SER A N 1
ATOM 1127 C CA . SER A 1 145 ? -5.706 -15.548 -16.482 1.00 65.31 145 SER A CA 1
ATOM 1128 C C . SER A 1 145 ? -5.712 -17.037 -16.114 1.00 65.31 145 SER A C 1
ATOM 1130 O O . SER A 1 145 ? -6.016 -17.862 -16.990 1.00 65.31 145 SER A O 1
ATOM 1132 N N . PRO A 1 146 ? -5.301 -17.420 -14.892 1.00 63.06 146 PRO A N 1
ATOM 1133 C CA . PRO A 1 146 ? -5.501 -18.787 -14.447 1.00 63.06 146 PRO A CA 1
ATOM 1134 C C . PRO A 1 146 ? -6.997 -19.109 -14.547 1.00 63.06 146 PRO A C 1
ATOM 1136 O O . PRO A 1 146 ? -7.839 -18.228 -14.371 1.00 63.06 146 PRO A O 1
ATOM 1139 N N . ARG A 1 147 ? -7.340 -20.368 -14.844 1.00 57.09 147 ARG A N 1
ATOM 1140 C CA . ARG A 1 147 ? -8.703 -20.863 -14.611 1.00 57.09 147 ARG A CA 1
ATOM 1141 C C . ARG A 1 147 ? -8.904 -20.888 -13.098 1.00 57.09 147 ARG A C 1
ATOM 1143 O O . ARG A 1 147 ? -8.660 -21.901 -12.459 1.00 57.09 147 ARG A O 1
ATOM 1150 N N . LEU A 1 148 ? -9.191 -19.731 -12.526 1.00 55.34 148 LEU A N 1
ATOM 1151 C CA . LEU A 1 148 ? -9.702 -19.629 -11.178 1.00 55.34 148 LEU A CA 1
ATOM 1152 C C . LEU A 1 148 ? -11.201 -19.907 -11.274 1.00 55.34 148 LEU A C 1
ATOM 1154 O O . LEU A 1 148 ? -11.861 -19.349 -12.149 1.00 55.34 148 LEU A O 1
ATOM 1158 N N . ASP A 1 149 ? -11.735 -20.714 -10.358 1.00 55.28 149 ASP A N 1
ATOM 1159 C CA . ASP A 1 149 ? -13.181 -20.851 -10.121 1.00 55.28 149 ASP A CA 1
ATOM 1160 C C . ASP A 1 149 ? -13.737 -19.584 -9.437 1.00 55.28 149 ASP A C 1
ATOM 1162 O O . ASP A 1 149 ? -14.489 -19.639 -8.467 1.00 55.28 149 ASP A O 1
ATOM 1166 N N . VAL A 1 150 ? -13.294 -18.413 -9.891 1.00 57.00 150 VAL A N 1
ATOM 1167 C CA . VAL A 1 150 ? -13.778 -17.111 -9.452 1.00 57.00 150 VAL A CA 1
ATOM 1168 C C . VAL A 1 150 ? -14.217 -16.362 -10.697 1.00 57.00 150 VAL A C 1
ATOM 1170 O O . VAL A 1 150 ? -13.482 -16.309 -11.686 1.00 57.00 150 VAL A O 1
ATOM 1173 N N . ASP A 1 151 ? -15.417 -15.791 -10.646 1.00 51.28 151 ASP A N 1
ATOM 1174 C CA . ASP A 1 151 ? -15.952 -14.936 -11.702 1.00 51.28 151 ASP A CA 1
ATOM 1175 C C . ASP A 1 151 ? -15.121 -13.646 -11.773 1.00 51.28 151 ASP A C 1
ATOM 1177 O O . ASP A 1 151 ? -15.474 -12.601 -11.225 1.00 51.28 151 ASP A O 1
ATOM 1181 N N . LEU A 1 152 ? -13.957 -13.717 -12.418 1.00 57.72 152 LEU A N 1
ATOM 1182 C CA . LEU A 1 152 ? -13.268 -12.525 -12.883 1.00 57.72 152 LEU A CA 1
ATOM 1183 C C . LEU A 1 152 ? -14.145 -11.889 -13.963 1.00 57.72 152 LEU A C 1
ATOM 1185 O O . LEU A 1 152 ? -14.691 -12.599 -14.808 1.00 57.72 152 LEU A O 1
ATOM 1189 N N . GLU A 1 153 ? -14.265 -10.557 -13.932 1.00 56.09 153 GLU A N 1
ATOM 1190 C CA . GLU A 1 153 ? -15.010 -9.778 -14.928 1.00 56.09 153 GLU A CA 1
ATOM 1191 C C . GLU A 1 153 ? -14.780 -10.341 -16.346 1.00 56.09 153 GLU A C 1
ATOM 1193 O O . GLU A 1 153 ? -13.617 -10.532 -16.744 1.00 56.09 153 GLU A O 1
ATOM 1198 N N . PRO A 1 154 ? -15.852 -10.622 -17.114 1.00 54.66 154 PRO A N 1
ATOM 1199 C CA . PRO A 1 154 ? -15.729 -11.137 -18.468 1.00 54.66 154 PRO A CA 1
ATOM 1200 C C . PRO A 1 154 ? -14.890 -10.165 -19.308 1.00 54.66 154 PRO A C 1
ATOM 1202 O O . PRO A 1 154 ? -15.340 -9.091 -19.694 1.00 54.66 154 PRO A O 1
ATOM 1205 N N . GLY A 1 155 ? -13.630 -10.529 -19.561 1.00 57.06 155 GLY A N 1
ATOM 1206 C CA . GLY A 1 155 ? -12.678 -9.678 -20.280 1.00 57.06 155 GLY A CA 1
ATOM 1207 C C . GLY A 1 155 ? -11.234 -9.748 -19.783 1.00 57.06 155 GLY A C 1
ATOM 1208 O O . GLY A 1 155 ? -10.323 -9.487 -20.574 1.00 57.06 155 GLY A O 1
ATOM 1209 N N . PHE A 1 156 ? -10.977 -10.169 -18.537 1.00 62.72 156 PHE A N 1
ATOM 1210 C CA . PHE A 1 156 ? -9.600 -10.374 -18.065 1.00 62.72 156 PHE A CA 1
ATOM 1211 C C . PHE A 1 156 ? -9.021 -11.688 -18.608 1.00 62.72 156 PHE A C 1
ATOM 1213 O O . PHE A 1 156 ? -8.995 -12.720 -17.944 1.00 62.72 156 PHE A O 1
ATOM 1220 N N . THR A 1 157 ? -8.584 -11.668 -19.866 1.00 64.56 157 THR A N 1
ATOM 1221 C CA . THR A 1 157 ? -8.079 -12.866 -20.557 1.00 64.56 157 THR A CA 1
ATOM 1222 C C . THR A 1 157 ? -6.555 -12.956 -20.545 1.00 64.56 157 THR A C 1
ATOM 1224 O O . THR A 1 157 ? -5.998 -14.058 -20.493 1.00 64.56 157 THR A O 1
ATOM 1227 N N . ARG A 1 158 ? -5.868 -11.808 -20.585 1.00 69.69 158 ARG A N 1
ATOM 1228 C CA . ARG A 1 158 ? -4.405 -11.707 -20.615 1.00 69.69 158 ARG A CA 1
ATOM 1229 C C . ARG A 1 158 ? -3.922 -10.439 -19.926 1.00 69.69 158 ARG A C 1
ATOM 1231 O O . ARG A 1 158 ? -4.530 -9.383 -20.087 1.00 69.69 158 ARG A O 1
ATOM 1238 N N . CYS A 1 159 ? -2.780 -10.524 -19.251 1.00 75.62 159 CYS A N 1
ATOM 1239 C CA . CYS A 1 159 ? -2.029 -9.352 -18.818 1.00 75.62 159 CYS A CA 1
ATOM 1240 C C . CYS A 1 159 ? -0.565 -9.442 -19.266 1.00 75.62 159 CYS A C 1
ATOM 1242 O O . CYS A 1 159 ? 0.057 -10.506 -19.274 1.00 75.62 159 CYS A O 1
ATOM 1244 N N . ASN A 1 160 ? -0.016 -8.298 -19.670 1.00 78.38 160 ASN A N 1
ATOM 1245 C CA . ASN A 1 160 ? 1.379 -8.171 -20.079 1.00 78.38 160 ASN A CA 1
ATOM 1246 C C . ASN A 1 160 ? 2.139 -7.469 -18.953 1.00 78.38 160 ASN A C 1
ATOM 1248 O O . AS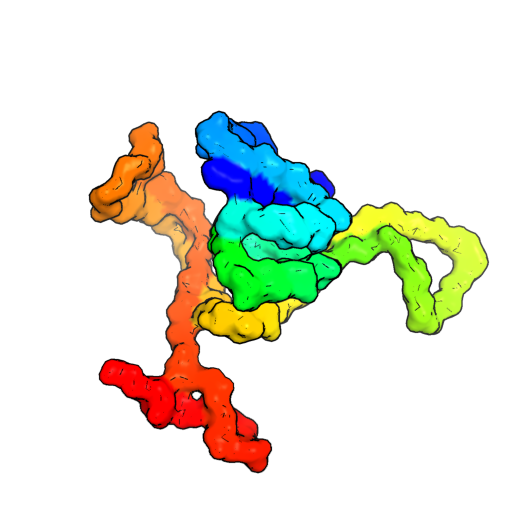N A 1 160 ? 2.358 -6.257 -18.988 1.00 78.38 160 ASN A O 1
ATOM 1252 N N . ALA A 1 161 ? 2.469 -8.228 -17.911 1.00 81.25 161 ALA A N 1
ATOM 1253 C CA . ALA A 1 161 ? 3.291 -7.731 -16.820 1.00 81.25 161 ALA A CA 1
ATOM 1254 C C . ALA A 1 161 ? 4.754 -7.617 -17.279 1.00 81.25 161 ALA A C 1
ATOM 1256 O O . ALA A 1 161 ? 5.255 -8.481 -17.991 1.00 81.25 161 ALA A O 1
ATOM 1257 N N . ARG A 1 162 ? 5.435 -6.543 -16.868 1.00 86.00 162 ARG A N 1
ATOM 1258 C CA . ARG A 1 162 ? 6.882 -6.360 -17.100 1.00 86.00 162 ARG A CA 1
ATOM 1259 C C . ARG A 1 162 ? 7.728 -6.866 -15.938 1.00 86.00 162 ARG A C 1
ATOM 1261 O O . ARG A 1 162 ? 8.888 -7.198 -16.119 1.00 86.00 162 ARG A O 1
ATOM 1268 N N . ARG A 1 163 ? 7.130 -6.925 -14.752 1.00 87.50 163 ARG A N 1
ATOM 1269 C CA . ARG A 1 163 ? 7.763 -7.347 -13.509 1.00 87.50 163 ARG A CA 1
ATOM 1270 C C . ARG A 1 163 ? 6.758 -8.144 -12.688 1.00 87.50 163 ARG A C 1
ATOM 1272 O O . ARG A 1 163 ? 5.579 -7.794 -12.654 1.00 87.50 163 ARG A O 1
ATOM 1279 N N . ALA A 1 164 ? 7.240 -9.186 -12.032 1.00 88.75 164 ALA A N 1
ATOM 1280 C CA . ALA A 1 164 ? 6.554 -9.921 -10.981 1.00 88.75 164 ALA A CA 1
ATOM 1281 C C . ALA A 1 164 ? 7.403 -9.914 -9.706 1.00 88.75 164 ALA A C 1
ATOM 1283 O O . ALA A 1 164 ? 8.528 -9.411 -9.691 1.00 88.75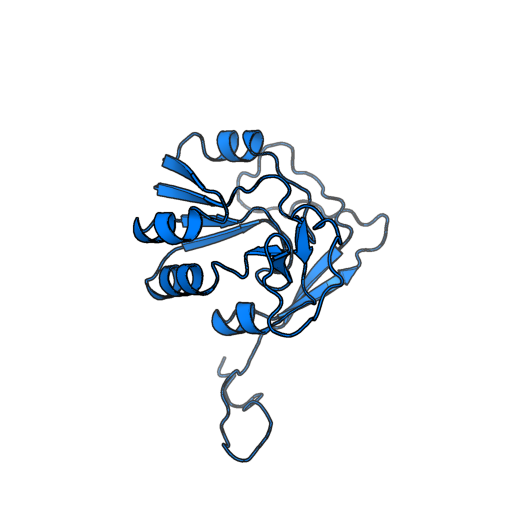 164 ALA A O 1
ATOM 1284 N N . TRP A 1 165 ? 6.852 -10.478 -8.638 1.00 89.56 165 TRP A N 1
ATOM 1285 C CA . TRP A 1 165 ? 7.515 -10.576 -7.347 1.00 89.56 165 TRP A CA 1
ATOM 1286 C C . TRP A 1 165 ? 7.568 -12.033 -6.902 1.00 89.56 165 TRP A C 1
ATOM 1288 O O . TRP A 1 165 ? 6.530 -12.678 -6.763 1.00 89.56 165 TRP A O 1
ATOM 1298 N N . ALA A 1 166 ? 8.775 -12.547 -6.676 1.00 89.94 166 ALA A N 1
ATOM 1299 C CA . ALA A 1 166 ? 8.974 -13.835 -6.030 1.00 89.94 166 ALA A CA 1
ATOM 1300 C C . ALA A 1 166 ? 8.918 -13.638 -4.512 1.00 89.94 166 ALA A C 1
ATOM 1302 O O . ALA A 1 166 ? 9.705 -12.869 -3.956 1.00 89.94 16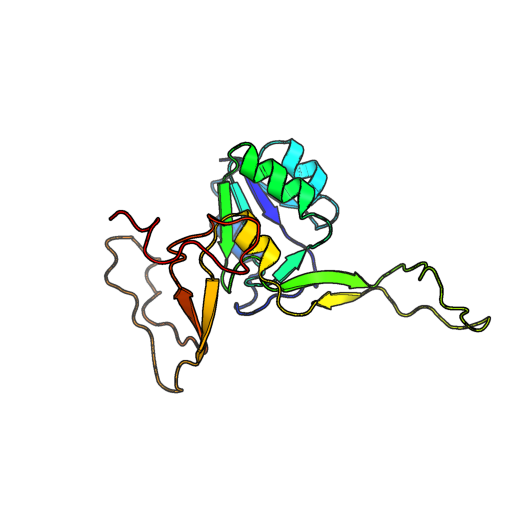6 ALA A O 1
ATOM 1303 N N . LEU A 1 167 ? 7.980 -14.315 -3.849 1.00 87.44 167 LEU A N 1
ATOM 1304 C CA . LEU A 1 167 ? 7.855 -14.283 -2.395 1.00 87.44 167 LEU A CA 1
ATOM 1305 C C . LEU A 1 167 ? 8.789 -15.326 -1.789 1.00 87.44 167 LEU A C 1
ATOM 1307 O O . LEU A 1 167 ? 8.613 -16.526 -1.994 1.00 87.44 167 LEU A O 1
ATOM 1311 N N . GLN A 1 168 ? 9.780 -14.867 -1.033 1.00 83.44 168 GLN A N 1
ATOM 1312 C CA . GLN A 1 168 ? 10.633 -15.746 -0.254 1.00 83.44 168 GLN A CA 1
ATOM 1313 C C . GLN A 1 168 ? 9.967 -16.031 1.089 1.00 83.44 168 GLN A C 1
ATOM 1315 O O . GLN A 1 168 ? 9.753 -15.121 1.899 1.00 83.44 168 GLN A O 1
ATOM 1320 N N . VAL A 1 169 ? 9.672 -17.309 1.322 1.00 77.12 169 VAL A N 1
ATOM 1321 C CA . VAL A 1 169 ? 9.186 -17.792 2.613 1.00 77.12 169 VAL A CA 1
ATOM 1322 C C . VAL A 1 169 ? 10.254 -17.522 3.666 1.00 77.12 169 VAL A C 1
ATOM 1324 O O . VAL A 1 169 ? 11.414 -17.910 3.512 1.00 77.12 169 VAL A O 1
ATOM 1327 N N . ARG A 1 170 ? 9.857 -16.843 4.742 1.00 67.94 170 ARG A N 1
ATOM 1328 C CA . ARG A 1 170 ? 10.695 -16.689 5.928 1.00 67.94 170 ARG A CA 1
ATOM 1329 C C . ARG A 1 170 ? 10.408 -17.860 6.851 1.00 67.94 170 ARG A C 1
ATOM 1331 O O . ARG A 1 170 ? 9.334 -17.930 7.432 1.00 67.94 170 ARG A O 1
ATOM 1338 N N . LEU A 1 171 ? 11.357 -18.789 6.917 1.00 65.19 171 LEU A N 1
ATOM 1339 C CA . LEU A 1 171 ? 11.238 -19.987 7.745 1.00 65.19 171 LEU A CA 1
ATOM 1340 C C . LEU A 1 171 ? 11.514 -19.701 9.226 1.00 65.19 171 LEU A C 1
ATOM 1342 O O . LEU A 1 171 ? 11.007 -20.427 10.068 1.00 65.19 171 LEU A O 1
ATOM 1346 N N . THR A 1 172 ? 12.265 -18.636 9.533 1.00 62.59 172 THR A N 1
ATOM 1347 C CA . THR A 1 172 ? 12.593 -18.212 10.903 1.00 62.59 172 THR A CA 1
ATOM 1348 C C . THR A 1 172 ? 12.748 -16.712 11.008 1.00 62.59 172 THR A C 1
ATOM 1350 O O . THR A 1 172 ? 13.403 -16.106 10.158 1.00 62.59 172 THR A O 1
ATOM 1353 N N . ASP A 1 173 ? 12.217 -16.138 12.079 1.00 62.06 173 ASP A N 1
ATOM 1354 C CA . ASP A 1 173 ? 12.476 -14.752 12.499 1.00 62.06 173 ASP A CA 1
ATOM 1355 C C . ASP A 1 173 ? 13.082 -14.720 13.923 1.00 62.06 173 ASP A C 1
ATOM 1357 O O . ASP A 1 173 ? 13.462 -13.649 14.398 1.00 62.06 173 ASP A O 1
ATOM 1361 N N . GLY A 1 174 ? 13.191 -15.878 14.600 1.00 61.22 174 GLY A N 1
ATOM 1362 C CA . GLY A 1 174 ? 13.745 -16.012 15.943 1.00 61.22 174 GLY A CA 1
ATOM 1363 C C . GLY A 1 174 ? 15.271 -15.949 15.980 1.00 61.22 174 GLY A C 1
ATOM 1364 O O . GLY A 1 174 ? 15.977 -16.504 15.128 1.00 61.22 174 GLY A O 1
ATOM 1365 N N . ARG A 1 175 ? 15.781 -15.245 16.995 1.00 60.84 175 ARG A N 1
ATOM 1366 C CA . ARG A 1 175 ? 17.195 -15.234 17.368 1.00 60.84 175 ARG A CA 1
ATOM 1367 C C . ARG A 1 175 ? 17.371 -16.160 18.567 1.00 60.84 175 ARG A C 1
ATOM 1369 O O . ARG A 1 175 ? 17.114 -15.747 19.693 1.00 60.84 175 ARG A O 1
ATOM 1376 N N . ASP A 1 176 ? 17.814 -17.386 18.317 1.00 65.19 176 ASP A N 1
ATOM 1377 C CA . ASP A 1 176 ? 18.010 -18.389 19.375 1.00 65.19 176 ASP A CA 1
ATOM 1378 C C . ASP A 1 176 ? 19.156 -18.026 20.328 1.00 65.19 176 ASP A C 1
ATOM 1380 O O . ASP A 1 176 ? 19.142 -18.401 21.499 1.00 65.19 176 ASP A O 1
ATOM 1384 N N . PHE A 1 177 ? 20.147 -17.278 19.831 1.00 68.12 177 PHE A N 1
ATOM 1385 C CA . PHE A 1 177 ? 21.375 -16.974 20.558 1.00 68.12 177 PHE A CA 1
ATOM 1386 C C . PHE A 1 177 ? 21.612 -15.457 20.606 1.00 68.12 177 PHE A C 1
ATOM 1388 O O . PHE A 1 177 ? 21.856 -14.840 19.563 1.00 68.12 177 PHE A O 1
ATOM 1395 N N . PRO A 1 178 ? 21.554 -14.831 21.798 1.00 71.56 178 PRO A N 1
ATOM 1396 C CA . PRO A 1 178 ? 21.743 -13.386 21.965 1.00 71.56 178 PRO A CA 1
ATOM 1397 C C . PRO A 1 178 ? 23.078 -12.877 21.405 1.00 71.56 178 PRO A C 1
ATOM 1399 O O . PRO A 1 178 ? 23.137 -11.766 20.870 1.00 71.56 178 PRO A O 1
ATOM 1402 N N . ASP A 1 179 ? 24.110 -13.717 21.486 1.00 82.06 179 ASP A N 1
ATOM 1403 C CA . ASP A 1 179 ? 25.490 -13.386 21.126 1.00 82.06 179 ASP A CA 1
ATOM 1404 C C . ASP A 1 179 ? 25.832 -13.690 19.660 1.00 82.06 179 ASP A C 1
ATOM 1406 O O . ASP A 1 179 ? 26.882 -13.274 19.171 1.00 82.06 179 ASP A O 1
ATOM 1410 N N . GLU A 1 180 ? 24.946 -14.363 18.918 1.00 71.50 180 GLU A N 1
ATOM 1411 C CA . GLU A 1 180 ? 25.181 -14.700 17.513 1.00 71.50 180 GLU A CA 1
ATOM 1412 C C . GLU A 1 180 ? 24.365 -13.809 16.575 1.00 71.50 180 GLU A C 1
ATOM 1414 O O . GLU A 1 180 ? 23.193 -13.485 16.798 1.00 71.50 180 GLU A O 1
ATOM 1419 N N . ALA A 1 181 ? 24.989 -13.373 15.485 1.00 57.97 181 ALA A N 1
ATOM 1420 C CA . ALA A 1 181 ? 24.294 -12.690 14.405 1.00 57.97 181 ALA A CA 1
ATOM 1421 C C . ALA A 1 181 ? 23.707 -13.737 13.448 1.00 57.97 181 ALA A C 1
ATOM 1423 O O . ALA A 1 181 ? 24.425 -14.311 12.636 1.00 57.97 181 ALA A O 1
ATOM 1424 N N . GLY A 1 182 ? 22.402 -13.983 13.532 1.00 59.72 182 GLY A N 1
ATOM 1425 C CA . GLY A 1 182 ? 21.724 -14.920 12.640 1.00 59.72 182 GLY A CA 1
ATOM 1426 C C . GLY A 1 182 ? 20.336 -15.297 13.136 1.00 59.72 182 GLY A C 1
ATOM 1427 O O . GLY A 1 182 ? 20.012 -15.106 14.307 1.00 59.72 182 GLY A O 1
ATOM 1428 N N . SER A 1 183 ? 19.509 -15.806 12.227 1.00 62.56 183 SER A N 1
ATOM 1429 C CA . SER A 1 183 ? 18.257 -16.470 12.581 1.00 62.56 183 SER A CA 1
ATOM 1430 C C . SER A 1 183 ? 18.508 -17.953 12.860 1.00 62.56 183 SER A C 1
ATOM 1432 O O . SER A 1 183 ? 19.408 -18.542 12.259 1.00 62.56 183 SER A O 1
ATOM 1434 N N . ALA A 1 184 ? 17.659 -18.564 13.682 1.00 61.22 184 ALA A N 1
ATOM 1435 C CA . ALA A 1 184 ? 17.632 -19.997 13.994 1.00 61.22 184 ALA A CA 1
ATOM 1436 C C . ALA A 1 184 ? 17.697 -20.940 12.767 1.00 61.22 184 ALA A C 1
ATOM 1438 O O . ALA A 1 184 ? 18.177 -22.076 12.850 1.00 61.22 184 ALA A O 1
ATOM 1439 N N . GLY A 1 185 ? 17.240 -20.471 11.599 1.00 64.06 185 GLY A N 1
ATOM 1440 C CA . GLY A 1 185 ? 17.346 -21.199 10.337 1.00 64.06 185 GLY A CA 1
ATOM 1441 C C . GLY A 1 185 ? 16.454 -22.451 10.315 1.00 64.06 185 GLY A C 1
ATOM 1442 O O . GLY A 1 185 ? 15.357 -22.437 10.839 1.00 64.06 185 GLY A O 1
ATOM 1443 N N . PRO A 1 186 ? 16.857 -23.590 9.741 1.00 54.03 186 PRO A N 1
ATOM 1444 C CA . PRO A 1 186 ? 15.975 -24.760 9.597 1.00 54.03 186 PRO A CA 1
ATOM 1445 C C . PRO A 1 186 ? 15.368 -25.325 10.900 1.00 54.03 186 PRO A C 1
ATOM 1447 O O . PRO A 1 186 ? 14.526 -26.211 10.831 1.00 54.03 186 PRO A O 1
ATOM 1450 N N . ARG A 1 187 ? 15.801 -24.855 12.079 1.00 53.44 187 ARG A N 1
ATOM 1451 C CA . ARG A 1 187 ? 15.393 -25.369 13.391 1.00 53.44 187 ARG A CA 1
ATOM 1452 C C . ARG A 1 187 ? 14.006 -24.918 13.865 1.00 53.44 187 ARG A C 1
ATOM 1454 O O . ARG A 1 187 ? 13.395 -25.687 14.595 1.00 53.44 187 ARG A O 1
ATOM 1461 N N . GLU A 1 188 ? 13.482 -23.756 13.447 1.00 49.38 188 GLU A N 1
ATOM 1462 C CA . GLU A 1 188 ? 12.074 -23.388 13.753 1.00 49.38 188 GLU A CA 1
ATOM 1463 C C . GLU A 1 188 ? 11.094 -23.782 12.638 1.00 49.38 188 GLU A C 1
ATOM 1465 O O . GLU A 1 188 ? 9.882 -23.655 12.808 1.00 49.38 188 GLU A O 1
ATOM 1470 N N . ALA A 1 189 ? 11.593 -24.278 11.501 1.00 46.75 189 ALA A N 1
ATOM 1471 C CA . ALA A 1 189 ? 10.760 -24.753 10.403 1.00 46.75 189 ALA A CA 1
ATOM 1472 C C . ALA A 1 189 ? 10.191 -26.143 10.729 1.00 46.75 189 ALA A C 1
ATOM 1474 O O . ALA A 1 189 ? 10.615 -27.151 10.166 1.00 46.75 189 ALA A O 1
ATOM 1475 N N . VAL A 1 190 ? 9.246 -26.209 11.664 1.00 46.94 190 VAL A N 1
ATOM 1476 C CA . VAL A 1 190 ? 8.399 -27.395 11.821 1.00 46.94 190 VAL A CA 1
ATOM 1477 C C . VAL A 1 190 ? 7.305 -27.305 10.755 1.00 46.94 190 VAL A C 1
ATOM 1479 O O . VAL A 1 190 ? 6.491 -26.382 10.789 1.00 46.94 190 VAL A O 1
ATOM 1482 N N . LEU A 1 191 ? 7.347 -28.215 9.777 1.00 40.19 191 LEU A N 1
ATOM 1483 C CA . LEU A 1 191 ? 6.253 -28.456 8.826 1.00 40.19 191 LEU A CA 1
ATOM 1484 C C . LEU A 1 191 ? 5.133 -29.258 9.491 1.00 40.19 191 LEU A C 1
ATOM 1486 O O . LEU A 1 191 ? 5.467 -30.213 10.230 1.00 40.19 191 LEU A O 1
#

Foldseek 3Di:
DFEEEEDAPQAAAPQDDQDDPVVVCVVCVVDNYDYDYPVCVLVVLVVLGQEYEYARAQEDEPVNLVSVLVSVVVPHHYDYHHHDHPFKYKYKPADDPPVPDPDDPPDDDDHIDIDIDHTDCVSCVSVVFFDWDKDADDPPDKDADPPDPDPDPPPRGIDDRGIDIDGDDDQFPDDPDPPDDDTPPCVSNDD

Radius of gyration: 20.12 Å; chains: 1; bounding box: 48×64×47 Å

Sequence (191 aa):
MKVLVLWEDGFPTLDSAPLSRRLLAAALRKEDARFASVQELADALTDRPDVLVTPYGSAFPKSVWEPFLRYLEAGGCWVNLGGAPLTRPVRWEGEGRHLGERRSPGAVRPPGRWHVEVPQTAYGKALRICHAFPVEIPAGCSLRSPRLDVDLEPGFTRCNARRAWALQVRLTDGRDFPDEAGSAGPREAVL